Protein AF-F4SYC5-F1 (afdb_monomer_lite)

Radius of gyration: 22.8 Å; chains: 1; bounding box: 66×45×84 Å

Structure (mmCIF, N/CA/C/O backbone):
data_AF-F4SYC5-F1
#
_entry.id   AF-F4SYC5-F1
#
loop_
_atom_site.group_PDB
_atom_site.id
_atom_site.type_symbol
_atom_site.label_atom_id
_atom_site.label_alt_id
_atom_site.label_comp_id
_atom_site.label_asym_id
_atom_site.label_entity_id
_atom_site.label_seq_id
_atom_site.pdbx_PDB_ins_code
_atom_site.Cartn_x
_atom_site.Cartn_y
_atom_site.Cartn_z
_atom_site.occupancy
_atom_site.B_iso_or_equiv
_atom_site.auth_seq_id
_atom_site.auth_comp_id
_atom_site.auth_asym_id
_atom_site.auth_atom_id
_atom_site.pdbx_PDB_model_num
ATOM 1 N N . MET A 1 1 ? 43.153 -30.148 -53.427 1.00 42.69 1 MET A N 1
ATOM 2 C CA . MET A 1 1 ? 42.375 -28.894 -53.330 1.00 42.69 1 MET A CA 1
ATOM 3 C C . MET A 1 1 ? 41.197 -29.159 -52.405 1.00 42.69 1 MET A C 1
ATOM 5 O O . MET A 1 1 ? 40.261 -29.830 -52.809 1.00 42.69 1 MET A O 1
ATOM 9 N N . VAL A 1 2 ? 41.309 -28.789 -51.127 1.00 37.75 2 VAL A N 1
ATOM 10 C CA . VAL A 1 2 ? 40.283 -29.093 -50.113 1.00 37.75 2 VAL A CA 1
ATOM 11 C C . VAL A 1 2 ? 39.345 -27.894 -50.008 1.00 37.75 2 VAL A C 1
ATOM 13 O O . VAL A 1 2 ? 39.764 -26.835 -49.547 1.00 37.75 2 VAL A O 1
ATOM 16 N N . MET A 1 3 ? 38.091 -28.051 -50.439 1.00 36.88 3 MET A N 1
ATOM 17 C CA . MET A 1 3 ? 37.025 -27.103 -50.109 1.00 36.88 3 MET A CA 1
ATOM 18 C C . MET A 1 3 ? 36.613 -27.285 -48.645 1.00 36.88 3 MET A C 1
ATOM 20 O O . MET A 1 3 ? 36.402 -28.409 -48.193 1.00 36.88 3 MET A O 1
ATOM 24 N N . ARG A 1 4 ? 36.478 -26.180 -47.906 1.00 44.16 4 ARG A N 1
ATOM 25 C CA . ARG A 1 4 ? 35.848 -26.153 -46.578 1.00 44.16 4 ARG A CA 1
ATOM 26 C C . ARG A 1 4 ? 34.527 -25.379 -46.679 1.00 44.16 4 ARG A C 1
ATOM 28 O O . ARG A 1 4 ? 34.564 -24.254 -47.174 1.00 44.16 4 ARG A O 1
ATOM 35 N N . PRO A 1 5 ? 33.385 -25.916 -46.213 1.00 46.84 5 PRO A N 1
ATOM 36 C CA . PRO A 1 5 ? 32.134 -25.164 -46.165 1.00 46.84 5 PRO A CA 1
ATOM 37 C C . PRO A 1 5 ? 32.195 -24.123 -45.039 1.00 46.84 5 PRO A C 1
ATOM 39 O O . PRO A 1 5 ? 32.498 -24.457 -43.890 1.00 46.84 5 PRO A O 1
ATOM 42 N N . GLY A 1 6 ? 31.912 -22.861 -45.360 1.00 42.34 6 GLY A N 1
ATOM 43 C CA . GLY A 1 6 ? 31.735 -21.807 -44.364 1.00 42.34 6 GLY A CA 1
ATOM 44 C C . GLY A 1 6 ? 30.442 -22.029 -43.578 1.00 42.34 6 GLY A C 1
ATOM 45 O O . GLY A 1 6 ? 29.378 -22.196 -44.164 1.00 42.34 6 GLY A O 1
ATOM 46 N N . LYS A 1 7 ? 30.524 -22.041 -42.243 1.00 51.41 7 LYS A N 1
ATOM 47 C CA . LYS A 1 7 ? 29.346 -22.002 -41.365 1.00 51.41 7 LYS A CA 1
ATOM 48 C C . LYS A 1 7 ? 28.651 -20.650 -41.534 1.00 51.41 7 LYS A C 1
ATOM 50 O O . LYS A 1 7 ? 29.132 -19.659 -40.989 1.00 51.41 7 LYS A O 1
ATOM 55 N N . GLU A 1 8 ? 27.505 -20.610 -42.202 1.00 55.38 8 GLU A N 1
ATOM 56 C CA . GLU A 1 8 ? 26.581 -19.489 -42.035 1.00 55.38 8 GLU A CA 1
ATOM 57 C C . GLU A 1 8 ? 25.949 -19.597 -40.644 1.00 55.38 8 GLU A C 1
ATOM 59 O O . GLU A 1 8 ? 25.075 -20.421 -40.380 1.00 55.38 8 GLU A O 1
ATOM 64 N N . ARG A 1 9 ? 26.453 -18.795 -39.703 1.00 55.09 9 ARG A N 1
ATOM 65 C CA . ARG A 1 9 ? 25.795 -18.600 -38.412 1.00 55.09 9 ARG A CA 1
ATOM 66 C C . ARG A 1 9 ? 24.566 -17.735 -38.670 1.00 55.09 9 ARG A C 1
ATOM 68 O O . ARG A 1 9 ? 24.712 -16.580 -39.058 1.00 55.09 9 ARG A O 1
ATOM 75 N N . GLY A 1 10 ? 23.374 -18.296 -38.471 1.00 47.59 10 GLY A N 1
ATOM 76 C CA . GLY A 1 10 ? 22.117 -17.553 -38.495 1.00 47.59 10 GLY A CA 1
ATOM 77 C C . GLY A 1 10 ? 22.119 -16.472 -37.416 1.00 47.59 10 GLY A C 1
ATOM 78 O O . GLY A 1 10 ? 21.783 -16.734 -36.267 1.00 47.59 10 GLY A O 1
ATOM 79 N N . GLY A 1 11 ? 22.566 -15.272 -37.778 1.00 59.94 11 GLY A N 1
ATOM 80 C CA . G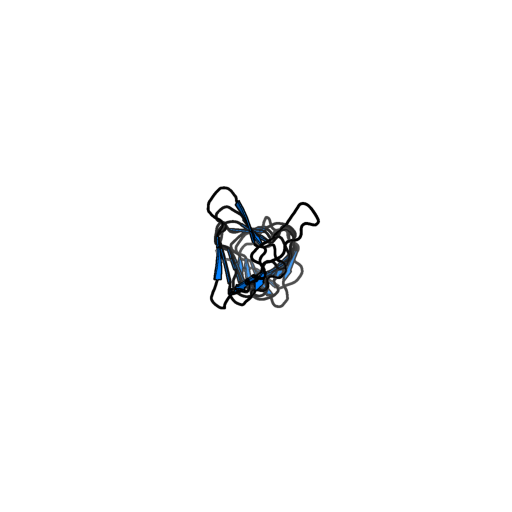LY A 1 11 ? 22.373 -14.060 -36.995 1.00 59.94 11 GLY A CA 1
ATOM 81 C C . GLY A 1 11 ? 21.038 -13.412 -37.343 1.00 59.94 11 GLY A C 1
ATOM 82 O O . GLY A 1 11 ? 20.517 -13.588 -38.447 1.00 59.94 11 GLY A O 1
ATOM 83 N N . LEU A 1 12 ? 20.500 -12.645 -36.395 1.00 59.06 12 LEU A N 1
ATOM 84 C CA . LEU A 1 12 ? 19.349 -11.773 -36.599 1.00 59.06 12 LEU A CA 1
ATOM 85 C C . LEU A 1 12 ? 19.628 -10.850 -37.802 1.00 59.06 12 LEU A C 1
ATOM 87 O O . LEU A 1 12 ? 20.473 -9.958 -37.724 1.00 59.06 12 LEU A O 1
ATOM 91 N N . LYS A 1 13 ? 18.961 -11.087 -38.938 1.00 59.62 13 LYS A N 1
ATOM 92 C CA . LYS A 1 13 ? 19.073 -10.223 -40.119 1.00 59.62 13 LYS A CA 1
ATOM 93 C C . LYS A 1 13 ? 18.176 -9.009 -39.917 1.00 59.62 13 LYS A C 1
ATOM 95 O O . LYS A 1 13 ? 16.961 -9.089 -40.059 1.00 59.62 13 LYS A O 1
ATOM 100 N N . LEU A 1 14 ? 18.796 -7.887 -39.582 1.00 63.97 14 LEU A N 1
ATOM 101 C CA . LEU A 1 14 ? 18.142 -6.591 -39.462 1.00 63.97 14 LEU A CA 1
ATOM 102 C C . LEU A 1 14 ? 18.164 -5.926 -40.843 1.00 63.97 14 LEU A C 1
ATOM 104 O O . LEU A 1 14 ? 19.197 -5.426 -41.282 1.00 63.97 14 LEU A O 1
ATOM 108 N N . ALA A 1 15 ? 17.044 -5.985 -41.562 1.00 62.22 15 ALA A N 1
ATOM 109 C CA . ALA A 1 15 ? 16.896 -5.304 -42.843 1.00 62.22 15 ALA A CA 1
ATOM 110 C C . ALA A 1 15 ? 16.300 -3.911 -42.615 1.00 62.22 15 ALA A C 1
ATOM 112 O O . ALA A 1 15 ? 15.202 -3.760 -42.082 1.00 62.22 15 ALA A O 1
ATOM 113 N N . LYS A 1 16 ? 17.048 -2.888 -43.018 1.00 57.81 16 LYS A N 1
ATOM 114 C CA . LYS A 1 16 ? 16.660 -1.485 -42.924 1.00 57.81 16 LYS A CA 1
ATOM 115 C C . LYS A 1 16 ? 15.690 -1.159 -44.060 1.00 57.81 16 LYS A C 1
ATOM 117 O O . LYS A 1 16 ? 16.106 -1.134 -45.215 1.00 57.81 16 LYS A O 1
ATOM 122 N N . LYS A 1 17 ? 14.412 -0.933 -43.748 1.00 63.06 17 LYS A N 1
ATOM 123 C CA . LYS A 1 17 ? 13.475 -0.285 -44.684 1.00 63.06 17 LYS A CA 1
ATOM 124 C C . LYS A 1 17 ? 13.406 1.226 -44.436 1.00 63.06 17 LYS A C 1
ATOM 126 O O . LYS A 1 17 ? 13.331 1.969 -45.401 1.00 63.06 17 LYS A O 1
ATOM 131 N N . ASP A 1 18 ? 13.606 1.642 -43.180 1.00 63.12 18 ASP A N 1
ATOM 132 C CA . ASP A 1 18 ? 13.689 3.033 -42.723 1.00 63.12 18 ASP A CA 1
ATOM 133 C C . ASP A 1 18 ? 14.866 3.228 -41.749 1.00 63.12 18 ASP A C 1
ATOM 135 O O . ASP A 1 18 ? 15.423 2.267 -41.217 1.00 63.12 18 ASP A O 1
ATOM 139 N N . ASN A 1 19 ? 15.295 4.475 -41.533 1.00 64.88 19 ASN A N 1
ATOM 140 C CA . ASN A 1 19 ? 16.552 4.823 -40.860 1.00 64.88 19 ASN A CA 1
ATOM 141 C C . ASN A 1 19 ? 16.627 4.585 -39.336 1.00 64.88 19 ASN A C 1
ATOM 143 O O . ASN A 1 19 ? 17.515 5.143 -38.693 1.00 64.88 19 ASN A O 1
ATOM 147 N N . SER A 1 20 ? 15.774 3.737 -38.759 1.00 65.75 20 SER A N 1
ATOM 148 C CA . SER A 1 20 ? 15.757 3.440 -37.325 1.00 65.75 20 SER A CA 1
ATOM 149 C C . SER A 1 20 ? 15.597 1.944 -37.037 1.00 65.75 20 SER A C 1
ATOM 151 O O . SER A 1 20 ? 14.856 1.225 -37.702 1.00 65.75 20 SER A O 1
ATOM 153 N N . LEU A 1 21 ? 16.310 1.476 -36.012 1.00 67.31 21 LEU A N 1
ATOM 154 C CA . LEU A 1 21 ? 16.092 0.184 -35.372 1.00 67.31 21 LEU A CA 1
ATOM 155 C C . LEU A 1 21 ? 15.878 0.450 -33.883 1.00 67.31 21 LEU A C 1
ATOM 157 O O . LEU A 1 21 ? 16.826 0.779 -33.173 1.00 67.31 21 LEU A O 1
ATOM 161 N N . GLY A 1 22 ? 14.631 0.343 -33.428 1.00 61.12 22 GLY A N 1
ATOM 162 C CA . GLY A 1 22 ? 14.296 0.386 -32.010 1.00 61.12 22 GLY A CA 1
ATOM 163 C C . GLY A 1 22 ? 14.339 -1.021 -31.433 1.00 61.12 22 GLY A C 1
ATOM 164 O O . GLY A 1 22 ? 13.585 -1.887 -31.869 1.00 61.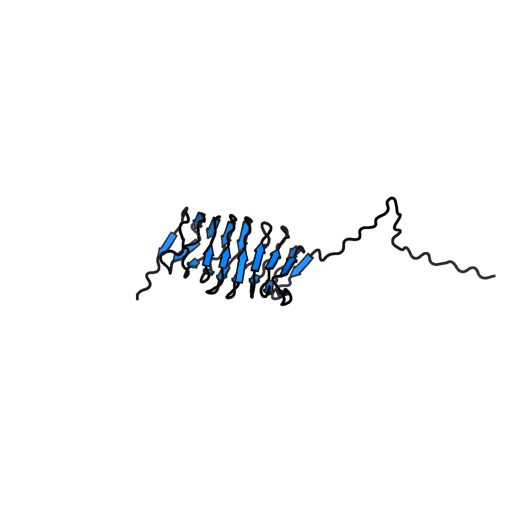12 22 GLY A O 1
ATOM 165 N N . VAL A 1 23 ? 15.216 -1.258 -30.462 1.00 65.00 23 VAL A N 1
ATOM 166 C CA . VAL A 1 23 ? 15.207 -2.479 -29.657 1.00 65.00 23 VAL A CA 1
ATOM 167 C C . VAL A 1 23 ? 14.831 -2.061 -28.237 1.00 65.00 23 VAL A C 1
ATOM 169 O O . VAL A 1 23 ? 15.612 -1.385 -27.577 1.00 65.00 23 VAL A O 1
ATOM 172 N N . ALA A 1 24 ? 13.622 -2.407 -27.789 1.00 57.00 24 ALA A N 1
ATOM 173 C CA . ALA A 1 24 ? 13.168 -2.148 -26.424 1.00 57.00 24 ALA A CA 1
ATOM 174 C C . ALA A 1 24 ? 13.391 -3.403 -25.573 1.00 57.00 24 ALA A C 1
ATOM 176 O O . ALA A 1 24 ? 12.803 -4.450 -25.846 1.00 57.00 24 ALA A O 1
ATOM 177 N N . TRP A 1 25 ? 14.256 -3.304 -24.563 1.00 63.97 25 TRP A N 1
ATOM 178 C CA . TRP A 1 25 ? 14.489 -4.339 -23.554 1.00 63.97 25 TRP A CA 1
ATOM 179 C C . TRP A 1 25 ? 14.076 -3.793 -22.188 1.00 63.97 25 TRP A C 1
ATOM 181 O O . TRP A 1 25 ? 14.403 -2.659 -21.854 1.00 63.97 25 TRP A O 1
ATOM 191 N N . GLY A 1 26 ? 13.363 -4.597 -21.405 1.00 78.06 26 GLY A N 1
ATOM 192 C CA . GLY A 1 26 ? 12.898 -4.229 -20.072 1.00 78.06 26 GLY A CA 1
ATOM 193 C C . GLY A 1 26 ? 12.380 -5.455 -19.335 1.00 78.06 26 GLY A C 1
ATOM 194 O O . GLY A 1 26 ? 11.949 -6.424 -19.966 1.00 78.06 26 GLY A O 1
ATOM 195 N N . LEU A 1 27 ? 12.455 -5.427 -18.006 1.00 87.12 27 LEU A N 1
ATOM 196 C CA . LEU A 1 27 ? 11.916 -6.491 -17.169 1.00 87.12 27 LEU A CA 1
ATOM 197 C C . LEU A 1 27 ? 10.398 -6.554 -17.370 1.00 87.12 27 LEU A C 1
ATOM 199 O O . LEU A 1 27 ? 9.694 -5.594 -17.092 1.00 87.12 27 LEU A O 1
ATOM 203 N N . GLN A 1 28 ? 9.904 -7.674 -17.894 1.00 89.69 28 GLN A N 1
ATOM 204 C CA . GLN A 1 28 ? 8.476 -7.840 -18.192 1.00 89.69 28 GLN A CA 1
ATOM 205 C C . GLN A 1 28 ? 7.704 -8.420 -17.004 1.00 89.69 28 GLN A C 1
ATOM 207 O O . GLN A 1 28 ? 6.523 -8.133 -16.833 1.00 89.69 28 GLN A O 1
ATOM 212 N N . ARG A 1 29 ? 8.353 -9.273 -16.202 1.00 93.12 29 ARG A N 1
ATOM 213 C CA . ARG A 1 29 ? 7.722 -10.018 -15.113 1.00 93.12 29 ARG A CA 1
ATOM 214 C C . ARG A 1 29 ? 8.734 -10.417 -14.047 1.00 93.12 29 ARG A C 1
ATOM 216 O O . ARG A 1 29 ? 9.867 -10.764 -14.381 1.00 93.12 29 ARG A O 1
ATOM 223 N N . VAL A 1 30 ? 8.282 -10.446 -12.800 1.00 95.88 30 VAL A N 1
ATOM 224 C CA . VAL A 1 30 ? 8.939 -11.102 -11.672 1.00 95.88 30 VAL A CA 1
ATOM 225 C C . VAL A 1 30 ? 7.921 -11.994 -10.972 1.00 95.88 30 VAL A C 1
ATOM 227 O O . VAL A 1 30 ? 6.882 -11.515 -10.525 1.00 95.88 30 VAL A O 1
ATOM 230 N N . THR A 1 31 ? 8.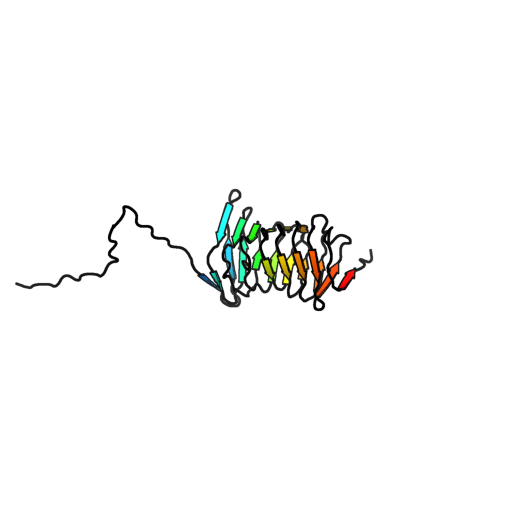245 -13.280 -10.856 1.00 97.06 31 THR A N 1
ATOM 231 C CA . THR A 1 31 ? 7.467 -14.234 -10.062 1.00 97.06 31 THR A CA 1
ATOM 232 C C . THR A 1 31 ? 8.068 -14.351 -8.672 1.00 97.06 31 THR A C 1
ATOM 234 O O . THR A 1 31 ? 9.260 -14.620 -8.521 1.00 97.06 31 THR A O 1
ATOM 237 N N . LEU A 1 32 ? 7.243 -14.111 -7.658 1.00 96.94 32 LEU A N 1
ATOM 238 C CA . LEU A 1 32 ? 7.631 -14.042 -6.258 1.00 96.94 32 LEU A CA 1
ATOM 239 C C . LEU A 1 32 ? 7.349 -15.379 -5.572 1.00 96.94 32 LEU A C 1
ATOM 241 O O . LEU A 1 32 ? 6.198 -15.804 -5.447 1.00 96.94 32 LEU A O 1
ATOM 245 N N . ASP A 1 33 ? 8.402 -16.030 -5.090 1.00 97.12 33 ASP A N 1
ATOM 246 C CA . ASP A 1 33 ? 8.284 -17.290 -4.359 1.00 97.12 33 ASP A CA 1
ATOM 247 C C . ASP A 1 33 ? 7.719 -17.082 -2.949 1.00 97.12 33 ASP A C 1
ATOM 249 O O . ASP A 1 33 ? 8.020 -16.098 -2.269 1.00 97.12 33 ASP A O 1
ATOM 253 N N . LEU A 1 34 ? 6.931 -18.050 -2.475 1.00 96.56 34 LEU A N 1
ATOM 254 C CA . LEU A 1 34 ? 6.350 -18.023 -1.133 1.00 96.56 34 LEU A CA 1
ATOM 255 C C . LEU A 1 34 ? 7.435 -17.835 -0.057 1.00 96.56 34 LEU A C 1
ATOM 257 O O . LEU A 1 34 ? 8.460 -18.517 -0.051 1.00 96.56 34 LEU A O 1
ATOM 261 N N . GLY A 1 35 ? 7.197 -16.910 0.875 1.00 92.44 35 GLY A N 1
ATOM 262 C CA . GLY A 1 35 ? 8.139 -16.594 1.955 1.00 92.44 35 GLY A CA 1
ATOM 263 C C . GLY A 1 35 ? 9.379 -15.807 1.510 1.00 92.44 35 GLY A C 1
ATOM 264 O O . GLY A 1 35 ? 10.274 -15.574 2.323 1.00 92.44 35 GLY A O 1
ATOM 265 N N . LYS A 1 36 ? 9.455 -15.390 0.240 1.00 95.81 36 LYS A N 1
ATOM 266 C CA . LYS A 1 36 ? 10.446 -14.430 -0.261 1.00 95.81 36 LYS A CA 1
ATOM 267 C C . LYS A 1 36 ? 9.803 -13.067 -0.460 1.00 95.81 36 LYS A C 1
ATOM 269 O O . LYS A 1 36 ? 8.588 -12.963 -0.603 1.00 95.81 36 LYS A O 1
ATOM 274 N N . ALA A 1 37 ? 10.636 -12.032 -0.482 1.00 95.56 37 ALA A N 1
ATOM 275 C CA . ALA A 1 37 ? 10.213 -10.687 -0.829 1.00 95.56 37 ALA A CA 1
ATOM 276 C C . ALA A 1 37 ? 11.145 -10.087 -1.883 1.00 95.56 37 ALA A C 1
ATOM 278 O O . ALA A 1 37 ? 12.369 -10.177 -1.747 1.00 95.56 37 ALA A O 1
ATOM 279 N N . LEU A 1 38 ? 10.574 -9.465 -2.915 1.00 97.12 38 LEU A N 1
ATOM 280 C CA . LEU A 1 38 ? 11.332 -8.612 -3.826 1.00 97.12 38 LEU A CA 1
ATOM 281 C C . LEU A 1 38 ? 11.626 -7.290 -3.120 1.00 97.12 38 LEU A C 1
ATOM 283 O O . LEU A 1 38 ? 10.702 -6.575 -2.741 1.00 97.12 38 LEU A O 1
ATOM 287 N N . ALA A 1 39 ? 12.903 -6.966 -2.948 1.00 96.38 39 ALA A N 1
ATOM 288 C CA . ALA A 1 39 ? 13.318 -5.675 -2.425 1.00 96.38 39 ALA A CA 1
ATOM 289 C C . ALA A 1 39 ? 13.492 -4.675 -3.576 1.00 96.38 39 ALA A C 1
ATOM 291 O O . ALA A 1 39 ? 14.305 -4.904 -4.472 1.00 96.38 39 ALA A O 1
ATOM 292 N N . LEU A 1 40 ? 12.743 -3.575 -3.536 1.00 94.00 40 LEU A N 1
ATOM 293 C CA . LEU A 1 40 ? 12.903 -2.434 -4.434 1.00 94.00 40 LEU A CA 1
ATOM 294 C C . LEU A 1 40 ? 13.385 -1.241 -3.614 1.00 94.00 40 LEU A C 1
ATOM 296 O O . LEU A 1 40 ? 12.699 -0.795 -2.696 1.00 94.00 40 LEU A O 1
ATOM 300 N N . THR A 1 41 ? 14.566 -0.736 -3.955 1.00 92.06 41 THR A N 1
ATOM 301 C CA . THR A 1 41 ? 15.184 0.405 -3.281 1.00 92.06 41 THR A CA 1
ATOM 302 C C . THR A 1 41 ? 15.432 1.505 -4.296 1.00 92.06 41 THR A C 1
ATOM 304 O O . THR A 1 41 ? 16.099 1.278 -5.308 1.00 92.06 41 THR A O 1
ATOM 307 N N . VAL A 1 42 ? 14.921 2.702 -4.024 1.00 86.25 42 VAL A N 1
ATOM 308 C CA . VAL A 1 42 ? 15.286 3.908 -4.766 1.00 86.25 42 VAL A CA 1
ATOM 309 C C . VAL A 1 42 ? 16.576 4.452 -4.145 1.00 86.25 42 VAL A C 1
ATOM 311 O O . VAL A 1 42 ? 16.607 4.701 -2.939 1.00 86.25 42 VAL A O 1
ATOM 314 N N . PRO A 1 43 ? 17.664 4.615 -4.920 1.00 79.00 43 PRO A N 1
ATOM 315 C CA . PRO A 1 43 ? 18.923 5.131 -4.394 1.00 79.00 43 PRO A CA 1
ATOM 316 C C . PRO A 1 43 ? 18.738 6.483 -3.701 1.00 79.00 43 PRO A C 1
ATOM 318 O O . PRO A 1 43 ? 18.028 7.354 -4.209 1.00 79.00 43 PRO A O 1
ATOM 321 N N . SER A 1 44 ? 19.415 6.674 -2.569 1.00 67.75 44 SER A N 1
ATOM 322 C CA . SER A 1 44 ? 19.382 7.930 -1.825 1.00 67.75 44 SER A CA 1
ATOM 323 C C . SER A 1 44 ? 20.003 9.077 -2.637 1.00 67.75 44 SER A C 1
ATOM 325 O O . SER A 1 44 ? 21.106 8.977 -3.173 1.00 67.75 44 SER A O 1
ATOM 327 N N . GLY A 1 45 ? 19.259 10.176 -2.751 1.00 64.88 45 GLY A N 1
ATOM 328 C CA . GLY A 1 45 ? 19.560 11.345 -3.581 1.00 64.88 45 GLY A CA 1
ATOM 329 C C . GLY A 1 45 ? 18.273 12.147 -3.812 1.00 64.88 45 GLY A C 1
ATOM 330 O O . GLY A 1 45 ? 17.192 11.613 -3.586 1.00 64.88 45 GLY A O 1
ATOM 331 N N . SER A 1 46 ? 18.370 13.430 -4.177 1.00 57.53 46 SER A N 1
ATOM 332 C CA . SER A 1 46 ? 17.242 14.371 -4.367 1.00 57.53 46 SER A CA 1
ATOM 333 C C . SER A 1 46 ? 15.987 13.717 -4.966 1.00 57.53 46 SER A C 1
ATOM 335 O O . SER A 1 46 ? 16.150 13.017 -5.952 1.00 57.53 46 SER A O 1
ATOM 337 N N . GLN A 1 47 ? 14.786 13.969 -4.409 1.00 67.12 47 GLN A N 1
ATOM 338 C CA . GLN A 1 47 ? 13.462 13.441 -4.825 1.00 67.12 47 GLN A CA 1
ATOM 339 C C . GLN A 1 47 ? 13.454 12.732 -6.194 1.00 67.12 47 GLN A C 1
ATOM 341 O O . GLN A 1 47 ? 13.181 13.346 -7.226 1.00 67.12 47 GLN A O 1
ATOM 346 N N . GLN A 1 48 ? 13.770 11.436 -6.202 1.00 84.00 48 GLN A N 1
ATOM 347 C CA . GLN A 1 48 ? 13.757 10.636 -7.423 1.00 84.00 48 GLN A CA 1
ATOM 348 C C . GLN A 1 48 ? 12.420 9.920 -7.559 1.00 84.00 48 GLN A C 1
ATOM 350 O O . GLN A 1 48 ? 11.872 9.434 -6.572 1.00 84.00 48 GLN A O 1
ATOM 355 N N . THR A 1 49 ? 11.911 9.857 -8.786 1.00 89.12 49 THR A N 1
ATOM 356 C CA . THR A 1 49 ? 10.780 8.997 -9.145 1.00 89.12 49 THR A CA 1
ATOM 357 C C . THR A 1 49 ? 11.332 7.780 -9.873 1.00 89.12 49 THR A C 1
ATOM 359 O O . THR A 1 49 ? 12.118 7.934 -10.808 1.00 89.12 49 THR A O 1
ATOM 362 N N . ALA A 1 50 ? 10.962 6.586 -9.422 1.00 90.25 50 ALA A N 1
ATOM 363 C CA . ALA A 1 50 ? 11.310 5.329 -10.066 1.00 90.25 50 ALA A CA 1
ATOM 364 C C . ALA A 1 50 ? 10.032 4.603 -10.483 1.00 90.25 50 ALA A C 1
ATOM 366 O O . ALA A 1 50 ? 9.184 4.321 -9.639 1.00 90.25 50 ALA A O 1
ATOM 367 N N . ASP A 1 51 ? 9.916 4.275 -11.764 1.00 91.25 51 ASP A N 1
ATOM 368 C CA . ASP A 1 51 ? 8.779 3.527 -12.291 1.00 91.25 51 ASP A CA 1
ATOM 369 C C . ASP A 1 51 ? 9.076 2.023 -12.269 1.00 91.25 51 ASP A C 1
ATOM 371 O O . ASP A 1 51 ? 10.145 1.570 -12.693 1.00 91.25 51 ASP A O 1
ATOM 375 N N . PHE A 1 52 ? 8.126 1.238 -11.762 1.00 91.88 52 PHE A N 1
ATOM 376 C CA . PHE A 1 52 ? 8.154 -0.217 -11.802 1.00 91.88 52 PHE A CA 1
ATOM 377 C C . PHE A 1 52 ? 6.936 -0.739 -12.572 1.00 91.88 52 PHE A C 1
ATOM 379 O O . PHE A 1 52 ? 5.825 -0.845 -12.045 1.00 91.88 52 PHE A O 1
ATOM 386 N N . ASP A 1 53 ? 7.181 -1.097 -13.834 1.00 91.19 53 ASP A N 1
ATOM 387 C CA . ASP A 1 53 ? 6.150 -1.530 -14.785 1.00 91.19 53 ASP A CA 1
ATOM 388 C C . ASP A 1 53 ? 6.180 -3.033 -15.086 1.00 91.19 53 ASP A C 1
ATOM 390 O O . ASP A 1 53 ? 5.391 -3.518 -15.898 1.00 91.19 53 ASP A O 1
ATOM 394 N N . ALA A 1 54 ? 7.076 -3.803 -14.464 1.00 91.38 54 ALA A N 1
ATOM 395 C CA . ALA A 1 54 ? 7.074 -5.254 -14.623 1.00 91.38 54 ALA A CA 1
ATOM 396 C C . ALA A 1 54 ? 5.864 -5.875 -13.907 1.00 91.38 54 ALA A C 1
ATOM 398 O O . ALA A 1 54 ? 5.447 -5.405 -12.850 1.00 91.38 54 ALA A O 1
ATOM 399 N N . ILE A 1 55 ? 5.334 -6.970 -14.452 1.00 95.12 55 ILE A N 1
ATOM 400 C CA . ILE A 1 55 ? 4.271 -7.746 -13.802 1.00 95.12 55 ILE A CA 1
ATOM 401 C C . ILE A 1 55 ? 4.835 -8.430 -12.554 1.00 95.12 55 ILE A C 1
ATOM 403 O O . ILE A 1 55 ? 5.809 -9.175 -12.655 1.00 95.12 55 ILE A O 1
ATOM 407 N N . LEU A 1 56 ? 4.199 -8.238 -11.403 1.00 96.62 56 LEU A N 1
ATOM 408 C CA . LEU A 1 56 ? 4.466 -9.000 -10.182 1.00 96.62 56 LEU A CA 1
ATOM 409 C C . LEU A 1 56 ? 3.409 -10.091 -10.007 1.00 96.62 56 LEU A C 1
ATOM 411 O O . LEU A 1 56 ? 2.235 -9.784 -9.800 1.00 96.62 56 LEU A O 1
ATOM 415 N N . ASP A 1 57 ? 3.813 -11.357 -10.058 1.00 97.50 57 ASP A N 1
ATOM 416 C CA . ASP A 1 57 ? 2.951 -12.510 -9.771 1.00 97.50 57 ASP A CA 1
ATOM 417 C C . ASP A 1 57 ? 3.578 -13.437 -8.713 1.00 97.50 57 ASP A C 1
ATOM 419 O O . ASP A 1 57 ? 4.683 -13.198 -8.232 1.00 97.50 57 ASP A O 1
ATOM 423 N N . GLY A 1 58 ? 2.855 -14.474 -8.285 1.00 97.69 58 GLY A N 1
ATOM 424 C CA . GLY A 1 58 ? 3.328 -15.433 -7.278 1.00 97.69 58 GLY A CA 1
ATOM 425 C C . GLY A 1 58 ? 2.872 -15.141 -5.843 1.00 97.69 58 GLY A C 1
ATOM 426 O O . GLY A 1 58 ? 2.034 -14.281 -5.589 1.00 97.69 58 GLY A O 1
ATOM 427 N N . ALA A 1 59 ? 3.388 -15.918 -4.892 1.00 97.75 59 ALA A N 1
ATOM 428 C CA . ALA A 1 59 ? 2.936 -15.914 -3.498 1.00 97.75 59 ALA A CA 1
ATOM 429 C C . ALA A 1 59 ? 3.874 -15.164 -2.535 1.00 97.75 59 ALA A C 1
ATOM 431 O O . ALA A 1 59 ? 3.572 -15.039 -1.347 1.00 97.75 59 ALA A O 1
ATOM 432 N N . GLY A 1 60 ? 5.022 -14.698 -3.024 1.00 97.94 60 GLY A N 1
ATOM 433 C CA . GLY A 1 60 ? 5.949 -13.868 -2.263 1.00 97.94 60 GLY A CA 1
ATOM 434 C C . GLY A 1 60 ? 5.486 -12.419 -2.131 1.00 97.94 60 GLY A C 1
ATOM 435 O O . GLY A 1 60 ? 4.531 -11.982 -2.775 1.00 97.94 60 GLY A O 1
ATOM 436 N N . GLY A 1 61 ? 6.163 -11.691 -1.250 1.00 98.00 61 GLY A N 1
ATOM 437 C CA . GLY A 1 61 ? 5.884 -10.294 -0.939 1.00 98.00 61 GLY A CA 1
ATOM 438 C C . GLY A 1 61 ? 6.802 -9.303 -1.646 1.00 98.00 61 GLY A C 1
ATOM 439 O O . GLY A 1 61 ? 7.666 -9.657 -2.454 1.00 98.00 61 GLY A O 1
ATOM 440 N N . VAL A 1 62 ? 6.638 -8.038 -1.292 1.00 98.19 62 VAL A N 1
ATOM 441 C CA . VAL A 1 62 ? 7.409 -6.921 -1.825 1.00 98.19 62 VAL A CA 1
ATOM 442 C C . VAL A 1 62 ? 7.822 -6.007 -0.673 1.00 98.19 62 VAL A C 1
ATOM 444 O O . VAL A 1 62 ? 7.001 -5.640 0.158 1.00 98.19 62 VAL A O 1
ATOM 447 N N . SER A 1 63 ? 9.099 -5.635 -0.626 1.00 98.06 63 SER A N 1
ATOM 448 C CA . SER A 1 63 ? 9.667 -4.695 0.342 1.00 98.06 63 SER A CA 1
ATOM 449 C C . SER A 1 63 ? 10.150 -3.456 -0.400 1.00 98.06 63 SER A C 1
ATOM 451 O O . SER A 1 63 ? 11.041 -3.546 -1.240 1.00 98.06 63 SER A O 1
ATOM 453 N N . LEU A 1 64 ? 9.611 -2.299 -0.047 1.00 97.44 64 LEU A N 1
ATOM 454 C CA . LEU A 1 64 ? 9.796 -1.040 -0.755 1.00 97.44 64 LEU A CA 1
ATOM 455 C C . LEU A 1 64 ? 10.530 -0.036 0.127 1.00 97.44 64 LEU A C 1
ATOM 457 O O . LEU A 1 64 ? 10.116 0.224 1.253 1.00 97.44 64 LEU A O 1
ATOM 461 N N . ASP A 1 65 ? 11.605 0.536 -0.394 1.00 95.12 65 ASP A N 1
ATOM 462 C CA . ASP A 1 65 ? 12.401 1.571 0.261 1.00 95.12 65 ASP A CA 1
ATOM 463 C C . ASP A 1 65 ? 12.624 2.698 -0.749 1.00 95.12 65 ASP A C 1
ATOM 465 O O . ASP A 1 65 ? 13.540 2.643 -1.569 1.00 95.12 65 ASP A O 1
ATOM 469 N N . ALA A 1 66 ? 11.728 3.687 -0.767 1.00 92.69 66 ALA A N 1
ATOM 470 C CA . ALA A 1 66 ? 11.817 4.800 -1.708 1.00 92.69 66 ALA A CA 1
ATOM 471 C C . ALA A 1 66 ? 12.724 5.939 -1.200 1.00 92.69 66 ALA A C 1
ATOM 473 O O . ALA A 1 66 ? 12.868 6.959 -1.875 1.00 92.69 66 ALA A O 1
ATOM 474 N N . GLY A 1 67 ? 13.344 5.792 -0.026 1.00 91.75 67 GLY A N 1
ATOM 475 C CA . GLY A 1 67 ? 14.121 6.840 0.627 1.00 91.75 67 GLY A CA 1
ATOM 476 C C . GLY A 1 67 ? 13.278 8.097 0.847 1.00 91.75 67 GLY A C 1
ATOM 477 O O . GLY A 1 67 ? 12.254 8.063 1.521 1.00 91.75 67 GLY A O 1
ATOM 478 N N . SER A 1 68 ? 13.698 9.217 0.261 1.00 90.62 68 SER A N 1
ATOM 479 C CA . SER A 1 68 ? 12.922 10.468 0.204 1.00 90.62 68 SER A CA 1
ATOM 480 C C . SER A 1 68 ? 12.188 10.675 -1.131 1.00 90.62 68 SER A C 1
ATOM 482 O O . SER A 1 68 ? 11.631 11.747 -1.374 1.00 90.62 68 SER A O 1
ATOM 484 N N . GLY A 1 69 ? 12.238 9.682 -2.019 1.00 93.25 69 GLY A N 1
ATOM 485 C CA . GLY A 1 69 ? 11.656 9.698 -3.354 1.00 93.25 69 GLY A CA 1
ATOM 486 C C . GLY A 1 69 ? 10.290 9.019 -3.441 1.00 93.25 69 GLY A C 1
ATOM 487 O O . GLY A 1 69 ? 9.591 8.811 -2.446 1.00 93.25 69 GLY A O 1
ATOM 488 N N . THR A 1 70 ? 9.919 8.686 -4.675 1.00 94.00 70 THR A N 1
ATOM 489 C CA . THR A 1 70 ? 8.664 8.029 -5.040 1.00 94.00 70 THR A CA 1
ATOM 490 C C . THR A 1 70 ? 8.946 6.791 -5.880 1.00 94.00 70 THR A C 1
ATOM 492 O O . THR A 1 70 ? 9.689 6.853 -6.857 1.00 94.00 70 THR A O 1
ATOM 495 N N . LEU A 1 71 ? 8.324 5.674 -5.526 1.00 95.31 71 LEU A N 1
ATOM 496 C CA . LEU A 1 71 ? 8.229 4.490 -6.366 1.00 95.31 71 LEU A CA 1
ATOM 497 C C . LEU A 1 71 ? 6.826 4.429 -6.968 1.00 95.31 71 LEU A C 1
ATOM 499 O O . LEU A 1 71 ? 5.841 4.530 -6.239 1.00 95.31 71 LEU A O 1
ATOM 503 N N . VAL A 1 72 ? 6.726 4.260 -8.280 1.00 95.75 72 VAL A N 1
ATOM 504 C CA . VAL A 1 72 ? 5.453 4.187 -8.998 1.00 95.75 72 VAL A CA 1
ATOM 505 C C . VAL A 1 72 ? 5.198 2.748 -9.420 1.00 95.75 72 VAL A C 1
ATOM 507 O O . VAL A 1 72 ? 6.008 2.153 -10.127 1.00 95.75 72 VAL A O 1
ATOM 510 N N . PHE A 1 73 ? 4.065 2.182 -9.012 1.00 95.31 73 PHE A N 1
ATOM 511 C CA . PHE A 1 73 ? 3.582 0.914 -9.558 1.00 95.31 73 PHE A CA 1
ATOM 512 C C . PHE A 1 73 ? 2.608 1.190 -10.702 1.00 95.31 73 PHE A C 1
ATOM 514 O O . PHE A 1 73 ? 1.511 1.716 -10.486 1.00 95.31 73 PHE A O 1
ATOM 521 N N . GLY A 1 74 ? 3.026 0.832 -11.918 1.00 89.38 74 GLY A N 1
ATOM 522 C CA . GLY A 1 74 ? 2.311 1.149 -13.157 1.00 89.38 74 GLY A CA 1
ATOM 523 C C . GLY A 1 74 ? 1.651 -0.042 -13.854 1.00 89.38 74 GLY A C 1
ATOM 524 O O . GLY A 1 74 ? 0.957 0.147 -14.854 1.00 89.38 74 GLY A O 1
ATOM 525 N N . ASN A 1 75 ? 1.811 -1.273 -13.351 1.00 92.19 75 ASN A N 1
ATOM 526 C CA . ASN A 1 75 ? 1.284 -2.458 -14.030 1.00 92.19 75 ASN A CA 1
ATOM 527 C C . ASN A 1 75 ? -0.070 -2.936 -13.470 1.00 92.19 75 ASN A C 1
ATOM 529 O O . ASN A 1 75 ? -0.172 -3.395 -12.335 1.00 92.19 75 ASN A O 1
ATOM 533 N N . VAL A 1 76 ? -1.106 -2.894 -14.313 1.00 95.12 76 VAL A N 1
ATOM 534 C CA . VAL A 1 76 ? -2.480 -3.340 -13.993 1.00 95.12 76 VAL A CA 1
ATOM 535 C C . VAL A 1 76 ? -2.624 -4.854 -13.818 1.00 95.12 76 VAL A C 1
ATOM 537 O O . VAL A 1 76 ? -3.646 -5.319 -13.324 1.00 95.12 76 VAL A O 1
ATOM 540 N N . SER A 1 77 ? -1.641 -5.632 -14.279 1.00 96.56 77 SER A N 1
ATOM 541 C CA . SER A 1 77 ? -1.682 -7.100 -14.287 1.00 96.56 77 SER A CA 1
ATOM 542 C C . SER A 1 77 ? -0.947 -7.720 -13.100 1.00 96.56 77 SER A C 1
ATOM 544 O O . SER A 1 77 ? -0.699 -8.925 -13.108 1.00 96.56 77 SER A O 1
ATOM 546 N N . ASN A 1 78 ? -0.569 -6.919 -12.100 1.00 97.50 78 ASN A N 1
ATOM 547 C CA . ASN A 1 78 ? -0.004 -7.440 -10.863 1.00 97.50 78 ASN A CA 1
ATOM 548 C C . ASN A 1 78 ? -1.010 -8.381 -10.198 1.00 97.50 78 ASN A C 1
ATOM 550 O O . ASN A 1 78 ? -2.189 -8.072 -10.098 1.00 97.50 78 ASN A O 1
ATOM 554 N N . SER A 1 79 ? -0.549 -9.543 -9.751 1.00 97.94 79 SER A N 1
ATOM 555 C CA . SER A 1 79 ? -1.397 -10.568 -9.139 1.00 97.94 79 SER A CA 1
ATOM 556 C C . SER A 1 79 ? -0.726 -11.270 -7.960 1.00 97.94 79 SER A C 1
ATOM 558 O O . SER A 1 79 ? -1.226 -12.302 -7.506 1.00 97.94 79 SER A O 1
ATOM 560 N N . TYR A 1 80 ? 0.414 -10.755 -7.489 1.00 98.31 80 TYR A N 1
ATOM 561 C CA . TYR A 1 80 ? 1.111 -11.302 -6.332 1.00 98.31 80 TYR A CA 1
ATOM 562 C C . TYR A 1 80 ? 0.225 -11.282 -5.080 1.00 98.31 80 TYR A C 1
ATOM 564 O O . TYR A 1 80 ? -0.618 -10.396 -4.925 1.00 98.31 80 TYR A O 1
ATOM 572 N N . SER A 1 81 ? 0.397 -12.270 -4.201 1.00 98.19 81 SER A N 1
ATOM 573 C CA . SER A 1 81 ? -0.461 -12.456 -3.020 1.00 98.19 81 SER A CA 1
ATOM 574 C C . SER A 1 81 ? 0.267 -12.370 -1.677 1.00 98.19 81 SER A C 1
ATOM 576 O O . SER A 1 81 ? -0.351 -12.536 -0.622 1.00 98.19 81 SER A O 1
ATOM 578 N N . GLY A 1 82 ? 1.581 -12.146 -1.675 1.00 98.50 82 GLY A N 1
ATOM 579 C CA . GLY A 1 82 ? 2.324 -11.892 -0.442 1.00 98.50 82 GLY A CA 1
ATOM 580 C C . GLY A 1 82 ? 2.091 -10.481 0.113 1.00 98.50 82 GLY A C 1
ATOM 581 O O . GLY A 1 82 ? 1.288 -9.722 -0.432 1.00 98.50 82 GLY A O 1
ATOM 582 N N . PRO A 1 83 ? 2.759 -10.133 1.223 1.00 98.44 83 PRO A N 1
ATOM 583 C CA . PRO A 1 83 ? 2.643 -8.814 1.837 1.00 98.44 83 PRO A CA 1
ATOM 584 C C . PRO A 1 83 ? 3.374 -7.737 1.025 1.00 98.44 83 PRO A C 1
ATOM 586 O O . PRO A 1 83 ? 4.341 -8.029 0.322 1.00 98.44 83 PRO A O 1
ATOM 589 N N . THR A 1 84 ? 2.945 -6.487 1.172 1.00 98.62 84 THR A N 1
ATOM 590 C CA . THR A 1 84 ? 3.636 -5.295 0.669 1.00 98.62 84 THR A CA 1
ATOM 591 C C . THR A 1 84 ? 4.070 -4.440 1.853 1.00 98.62 84 THR A C 1
ATOM 593 O O . THR A 1 84 ? 3.222 -3.953 2.596 1.00 98.62 84 THR A O 1
ATOM 596 N N . ASP A 1 85 ? 5.371 -4.222 2.010 1.00 98.56 85 ASP A N 1
ATOM 597 C CA . ASP A 1 85 ? 5.936 -3.414 3.091 1.00 98.56 85 ASP A CA 1
ATOM 598 C C . ASP A 1 85 ? 6.573 -2.145 2.522 1.00 98.56 85 ASP A C 1
ATOM 600 O O . ASP A 1 85 ? 7.597 -2.213 1.843 1.00 98.56 85 ASP A O 1
ATOM 604 N N . LEU A 1 86 ? 5.996 -0.981 2.820 1.00 98.44 86 LEU A N 1
ATOM 605 C CA . LEU A 1 86 ? 6.582 0.321 2.519 1.00 98.44 86 LEU A CA 1
ATOM 606 C C . LEU A 1 86 ? 7.384 0.805 3.729 1.00 98.44 86 LEU A C 1
ATOM 608 O O . LEU A 1 86 ? 6.822 1.108 4.780 1.00 98.44 86 LEU A O 1
ATOM 612 N N . LYS A 1 87 ? 8.710 0.848 3.583 1.00 97.56 87 LYS A N 1
ATOM 613 C CA . LYS A 1 87 ? 9.661 1.167 4.658 1.00 97.56 87 LYS A CA 1
ATOM 614 C C . LYS A 1 87 ? 10.050 2.640 4.710 1.00 97.56 87 LYS A C 1
ATOM 616 O O . LYS A 1 87 ? 10.420 3.121 5.774 1.00 97.56 87 LYS A O 1
ATOM 621 N N . SER A 1 88 ? 10.006 3.337 3.578 1.00 95.56 88 SER A N 1
ATOM 622 C CA . SER A 1 88 ? 10.378 4.752 3.470 1.00 95.56 88 SER A CA 1
ATOM 623 C C . SER A 1 88 ? 9.805 5.372 2.188 1.00 95.56 88 SER A C 1
ATOM 625 O O . SER A 1 88 ? 9.547 4.668 1.205 1.00 95.56 88 SER A O 1
ATOM 627 N N . GLY A 1 89 ? 9.643 6.696 2.198 1.00 95.00 89 GLY A N 1
ATOM 628 C CA . GLY A 1 89 ? 9.276 7.487 1.025 1.00 95.00 89 GLY A CA 1
ATOM 629 C C . GLY A 1 89 ? 7.842 7.260 0.556 1.00 95.00 89 GLY A C 1
ATOM 630 O O . GLY A 1 89 ? 6.956 6.938 1.350 1.00 95.00 89 GLY A O 1
ATOM 631 N N . THR A 1 90 ? 7.606 7.472 -0.739 1.00 96.75 90 THR A N 1
ATOM 632 C CA . THR A 1 90 ? 6.260 7.424 -1.326 1.00 96.75 90 THR A CA 1
ATOM 633 C C . THR A 1 90 ? 6.084 6.218 -2.244 1.00 96.75 90 THR A C 1
ATOM 635 O O . THR A 1 90 ? 6.925 5.971 -3.106 1.00 96.75 90 THR A O 1
ATOM 638 N N . LEU A 1 91 ? 4.968 5.501 -2.114 1.00 97.75 91 LEU A N 1
ATOM 639 C CA . LEU A 1 91 ? 4.471 4.560 -3.118 1.00 97.75 91 LEU A CA 1
ATOM 640 C C . LEU A 1 91 ? 3.276 5.184 -3.839 1.00 97.75 91 LEU A C 1
ATOM 642 O O . LEU A 1 91 ? 2.226 5.377 -3.230 1.00 97.75 91 LEU A O 1
ATOM 646 N N . ALA A 1 92 ? 3.420 5.466 -5.130 1.00 97.62 92 ALA A N 1
ATOM 647 C CA . ALA A 1 92 ? 2.348 5.961 -5.982 1.00 97.62 92 ALA A CA 1
ATOM 648 C C . ALA A 1 92 ? 1.746 4.820 -6.815 1.00 97.62 92 ALA A C 1
ATOM 650 O O . ALA A 1 92 ? 2.444 4.108 -7.538 1.00 97.62 92 ALA A O 1
ATOM 651 N N . LEU A 1 93 ? 0.430 4.653 -6.736 1.00 97.56 93 LEU A N 1
ATOM 652 C CA . LEU A 1 93 ? -0.318 3.612 -7.436 1.00 97.56 93 LEU A CA 1
ATOM 653 C C . LEU A 1 93 ? -1.003 4.223 -8.661 1.00 97.56 93 LEU A C 1
ATOM 655 O O . LEU A 1 93 ? -2.179 4.579 -8.626 1.00 97.56 93 LEU A O 1
ATOM 659 N N . ALA A 1 94 ? -0.244 4.371 -9.749 1.00 91.38 94 ALA A N 1
ATOM 660 C CA . ALA A 1 94 ? -0.685 5.085 -10.951 1.00 91.38 94 ALA A CA 1
ATOM 661 C C . ALA A 1 94 ? -1.819 4.378 -11.715 1.00 91.38 94 ALA A C 1
ATOM 663 O O . ALA A 1 94 ? -2.490 4.992 -12.545 1.00 91.38 94 ALA A O 1
ATOM 664 N N . VAL A 1 95 ? -2.041 3.089 -11.448 1.00 96.56 95 VAL A N 1
ATOM 665 C CA . VAL A 1 95 ? -3.051 2.271 -12.123 1.00 96.56 95 VAL A CA 1
ATOM 666 C C . VAL A 1 95 ? -3.856 1.441 -11.134 1.00 96.56 95 VAL A C 1
ATOM 668 O O . VAL A 1 95 ? -3.381 1.101 -10.054 1.00 96.56 95 VAL A O 1
ATOM 671 N N . SER A 1 96 ? -5.083 1.073 -11.509 1.00 97.50 96 SER A N 1
ATOM 672 C CA . SER A 1 96 ? -5.898 0.173 -10.683 1.00 97.50 96 SER A CA 1
ATOM 673 C C . SER A 1 96 ? -5.273 -1.221 -10.613 1.00 97.50 96 SER A C 1
ATOM 675 O O . SER A 1 96 ? -4.665 -1.668 -11.582 1.00 97.50 96 SER A O 1
ATOM 677 N N . HIS A 1 97 ? -5.457 -1.906 -9.482 1.00 96.62 97 HIS A N 1
ATOM 678 C CA . HIS A 1 97 ? -4.888 -3.236 -9.216 1.00 96.62 97 HIS A CA 1
ATOM 679 C C . HIS A 1 97 ? -3.346 -3.278 -9.172 1.00 96.62 97 HIS A C 1
ATOM 681 O O . HIS A 1 97 ? -2.743 -4.342 -9.263 1.00 96.62 97 HIS A O 1
ATOM 687 N N . ALA A 1 98 ? -2.694 -2.130 -8.967 1.00 97.50 98 ALA A N 1
ATOM 688 C CA . ALA A 1 98 ? -1.242 -2.035 -8.823 1.00 97.50 98 ALA A CA 1
ATOM 689 C C . ALA A 1 98 ? -0.695 -2.875 -7.649 1.00 97.50 98 ALA A C 1
ATOM 691 O O . ALA A 1 98 ? 0.401 -3.422 -7.752 1.00 97.50 98 ALA A O 1
ATOM 692 N N . LEU A 1 99 ? -1.460 -3.029 -6.561 1.00 97.56 99 LEU A N 1
ATOM 693 C CA . LEU A 1 99 ? -1.104 -3.889 -5.418 1.00 97.56 99 LEU A CA 1
ATOM 694 C C . LEU A 1 99 ? -1.423 -5.385 -5.626 1.00 97.56 99 LEU A C 1
ATOM 696 O O . LEU A 1 99 ? -1.228 -6.188 -4.714 1.00 97.56 99 LEU A O 1
ATOM 700 N N . GLY A 1 100 ? -1.958 -5.772 -6.788 1.00 97.31 100 GLY A N 1
ATOM 701 C CA . GLY A 1 100 ? -2.408 -7.136 -7.055 1.00 97.31 100 GLY A CA 1
ATOM 702 C C . GLY A 1 100 ? -3.369 -7.667 -5.988 1.00 97.31 100 GLY A C 1
ATOM 703 O O . GLY A 1 100 ? -4.397 -7.051 -5.700 1.00 97.31 100 GLY A O 1
ATOM 704 N N . ASN A 1 101 ? -3.017 -8.811 -5.393 1.00 97.81 101 ASN A N 1
ATOM 705 C CA . ASN A 1 101 ? -3.780 -9.482 -4.338 1.00 97.81 101 ASN A CA 1
ATOM 706 C C . ASN A 1 101 ? -3.060 -9.408 -2.980 1.00 97.81 101 ASN A C 1
ATOM 708 O O . ASN A 1 101 ? -3.093 -10.379 -2.220 1.00 97.81 101 ASN A O 1
ATOM 712 N N . THR A 1 102 ? -2.374 -8.294 -2.691 1.00 98.19 102 THR A N 1
ATOM 713 C CA . THR A 1 102 ? -1.550 -8.144 -1.481 1.00 98.19 102 THR A CA 1
ATOM 714 C C . THR A 1 102 ? -2.300 -8.575 -0.214 1.00 98.19 102 THR A C 1
ATOM 716 O O . THR A 1 102 ? -3.381 -8.069 0.104 1.00 98.19 102 THR A O 1
ATOM 719 N N . SER A 1 103 ? -1.725 -9.526 0.525 1.00 98.31 103 SER A N 1
ATOM 720 C CA . SER A 1 103 ? -2.361 -10.098 1.725 1.00 98.31 103 SER A CA 1
ATOM 721 C C . SER A 1 103 ? -2.291 -9.164 2.930 1.00 98.31 103 SER A C 1
ATOM 723 O O . SER A 1 103 ? -3.209 -9.128 3.747 1.00 98.31 103 SER A O 1
ATOM 725 N N . ALA A 1 104 ? -1.227 -8.373 3.016 1.00 98.44 104 ALA A N 1
ATOM 726 C CA . ALA A 1 104 ? -1.081 -7.296 3.980 1.00 98.44 104 ALA A CA 1
ATOM 727 C C . ALA A 1 104 ? -0.392 -6.102 3.319 1.00 98.44 104 ALA A C 1
ATOM 729 O O . ALA A 1 104 ? 0.400 -6.278 2.392 1.00 98.44 104 ALA A O 1
ATOM 730 N N . LEU A 1 105 ? -0.704 -4.900 3.783 1.00 98.69 105 LEU A N 1
ATOM 731 C CA . LEU A 1 105 ? -0.040 -3.663 3.403 1.00 98.69 105 LEU A CA 1
ATOM 732 C C . LEU A 1 105 ? 0.449 -2.976 4.678 1.00 98.69 105 LEU A C 1
ATOM 734 O O . LEU A 1 105 ? -0.363 -2.607 5.526 1.00 98.69 105 LEU A O 1
ATOM 738 N N . THR A 1 106 ? 1.764 -2.821 4.807 1.00 98.75 106 THR A N 1
ATOM 739 C CA . THR A 1 106 ? 2.403 -2.203 5.973 1.00 98.75 106 THR A CA 1
ATOM 740 C C . THR A 1 106 ? 3.041 -0.879 5.576 1.00 98.75 106 THR A C 1
ATOM 742 O O . THR A 1 106 ? 3.822 -0.833 4.626 1.00 98.75 106 THR A O 1
ATOM 745 N N . LEU A 1 107 ? 2.734 0.191 6.306 1.00 98.69 107 LEU A N 1
ATOM 746 C CA . LEU A 1 107 ? 3.323 1.517 6.127 1.00 98.69 107 LEU A CA 1
ATOM 747 C C . LEU A 1 107 ? 4.136 1.881 7.370 1.00 98.69 107 LEU A C 1
ATOM 749 O O . LEU A 1 107 ? 3.574 2.045 8.454 1.00 98.69 107 LEU A O 1
ATOM 753 N N . ALA A 1 108 ? 5.451 2.022 7.213 1.00 98.44 108 ALA A N 1
ATOM 754 C CA . ALA A 1 108 ? 6.329 2.518 8.269 1.00 98.44 108 ALA A CA 1
ATOM 755 C C . ALA A 1 108 ? 6.146 4.029 8.505 1.00 98.44 108 ALA A C 1
ATOM 757 O O . ALA A 1 108 ? 5.494 4.727 7.728 1.00 98.44 108 ALA A O 1
ATOM 758 N N . GLU A 1 109 ? 6.738 4.556 9.574 1.00 97.00 109 GLU A N 1
ATOM 759 C CA . GLU A 1 109 ? 6.758 5.998 9.844 1.00 97.00 109 GLU A CA 1
ATOM 760 C C . GLU A 1 109 ? 7.369 6.777 8.661 1.00 97.00 109 GLU A C 1
ATOM 762 O O . GLU A 1 109 ? 8.274 6.287 7.983 1.00 97.00 109 GLU A O 1
ATOM 767 N N . ASN A 1 110 ? 6.886 8.001 8.412 1.00 95.19 110 ASN A N 1
ATOM 768 C CA . ASN A 1 110 ? 7.334 8.871 7.315 1.00 95.19 110 ASN A CA 1
ATOM 769 C C . ASN A 1 110 ? 7.146 8.275 5.908 1.00 95.19 110 ASN A C 1
ATOM 771 O O . ASN A 1 110 ? 7.851 8.651 4.969 1.00 95.19 110 ASN A O 1
ATOM 775 N N . THR A 1 111 ? 6.196 7.353 5.749 1.00 97.88 111 THR A N 1
ATOM 776 C CA . THR A 1 111 ? 5.812 6.818 4.440 1.00 97.88 111 THR A CA 1
ATOM 777 C C . THR A 1 111 ? 4.519 7.431 3.930 1.00 97.88 111 THR A C 1
ATOM 779 O O . THR A 1 111 ? 3.637 7.804 4.710 1.00 97.88 111 THR A O 1
ATOM 782 N N . VAL A 1 112 ? 4.395 7.517 2.606 1.00 97.88 112 VAL A N 1
ATOM 783 C CA . VAL A 1 112 ? 3.178 7.979 1.937 1.00 97.88 112 VAL A CA 1
ATOM 784 C C . VAL A 1 112 ? 2.720 6.934 0.929 1.00 97.88 112 VAL A C 1
ATOM 786 O O . VAL A 1 112 ? 3.465 6.556 0.031 1.00 97.88 112 VAL A O 1
ATOM 789 N N . LEU A 1 113 ? 1.476 6.486 1.041 1.00 98.25 113 LEU A N 1
ATOM 790 C CA . LEU A 1 113 ? 0.800 5.751 -0.021 1.00 98.25 113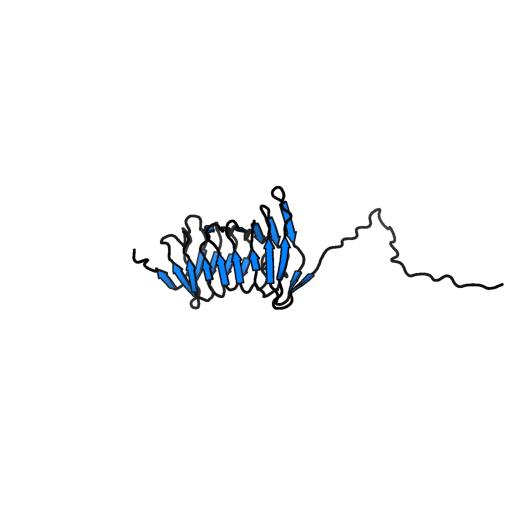 LEU A CA 1
ATOM 791 C C . LEU A 1 113 ? -0.106 6.712 -0.782 1.00 98.25 113 LEU A C 1
ATOM 793 O O . LEU A 1 113 ? -1.048 7.246 -0.197 1.00 98.25 113 LEU A O 1
ATOM 797 N N . ASP A 1 114 ? 0.144 6.903 -2.072 1.00 97.94 114 ASP A N 1
ATOM 798 C CA . ASP A 1 114 ? -0.702 7.713 -2.942 1.00 97.94 114 ASP A CA 1
ATOM 799 C C . ASP A 1 114 ? -1.487 6.834 -3.919 1.00 97.94 114 ASP A C 1
ATOM 801 O O . ASP A 1 114 ? -0.919 6.151 -4.773 1.00 97.94 114 ASP A O 1
ATOM 805 N N . VAL A 1 115 ? -2.812 6.841 -3.789 1.00 97.31 115 VAL A N 1
ATOM 806 C CA . VAL A 1 115 ? -3.717 6.033 -4.613 1.00 97.31 115 VAL A CA 1
ATOM 807 C C . VAL A 1 115 ? -3.993 6.696 -5.971 1.00 97.31 115 VAL A C 1
ATOM 809 O O . VAL A 1 115 ? -4.451 6.009 -6.882 1.00 97.31 115 VAL A O 1
ATOM 812 N N . GLN A 1 116 ? -3.699 7.991 -6.154 1.00 94.50 116 GLN A N 1
ATOM 813 C CA . GLN A 1 116 ? -3.733 8.674 -7.461 1.00 94.50 116 GLN A CA 1
ATOM 814 C C . GLN A 1 116 ? -5.030 8.458 -8.277 1.00 94.50 116 GLN A C 1
ATOM 816 O O . GLN A 1 116 ? -4.997 8.303 -9.498 1.00 94.50 116 GLN A O 1
ATOM 821 N N . GLY A 1 117 ? -6.196 8.395 -7.626 1.00 94.31 117 GLY A N 1
ATOM 822 C CA . GLY A 1 117 ? -7.475 8.186 -8.324 1.00 94.31 117 GLY A CA 1
ATOM 823 C C . GLY A 1 117 ? -7.756 6.738 -8.754 1.00 94.31 117 GLY A C 1
ATOM 824 O O . GLY A 1 117 ? -8.807 6.460 -9.332 1.00 94.31 117 GLY A O 1
ATOM 825 N N . SER A 1 118 ? -6.851 5.799 -8.474 1.00 97.31 118 SER A N 1
ATOM 826 C CA . SER A 1 118 ? -6.968 4.393 -8.869 1.00 97.31 118 SER A CA 1
ATOM 827 C C . SER A 1 118 ? -7.814 3.554 -7.897 1.00 97.31 118 SER A C 1
ATOM 829 O O . SER A 1 118 ? -8.183 3.998 -6.810 1.00 97.31 118 SER A O 1
ATOM 831 N N . THR A 1 119 ? -8.156 2.320 -8.289 1.00 98.06 119 THR A N 1
ATOM 832 C CA . THR A 1 119 ? -8.837 1.351 -7.413 1.00 98.06 119 THR A CA 1
ATOM 833 C C . THR A 1 119 ? -7.878 0.268 -6.940 1.00 98.06 119 THR A C 1
ATOM 835 O O . THR A 1 119 ? -7.279 -0.438 -7.751 1.00 98.06 119 THR A O 1
ATOM 838 N N . GLN A 1 120 ? -7.791 0.099 -5.624 1.00 98.44 120 GLN A N 1
ATOM 839 C CA . GLN A 1 120 ? -6.883 -0.826 -4.956 1.00 98.44 120 GLN A CA 1
ATOM 840 C C . GLN A 1 120 ? -7.618 -1.705 -3.949 1.00 98.44 120 GLN A C 1
ATOM 842 O O . GLN A 1 120 ? -8.658 -1.329 -3.393 1.00 98.44 120 GLN A O 1
ATOM 847 N N . SER A 1 121 ? -7.039 -2.874 -3.698 1.00 97.81 121 SER A N 1
ATOM 848 C CA . SER A 1 121 ? -7.469 -3.797 -2.658 1.00 97.81 121 SER A CA 1
ATOM 849 C C . SER A 1 121 ? -6.254 -4.270 -1.876 1.00 97.81 121 SER A C 1
ATOM 851 O O . SER A 1 121 ? -5.219 -4.565 -2.468 1.00 97.81 121 SER A O 1
ATOM 853 N N . ALA A 1 122 ? -6.396 -4.359 -0.562 1.00 98.12 122 ALA A N 1
ATOM 854 C CA . ALA A 1 122 ? -5.421 -4.959 0.331 1.00 98.12 122 ALA A CA 1
ATOM 855 C C . ALA A 1 122 ? -6.155 -5.823 1.358 1.00 98.12 122 ALA A C 1
ATOM 857 O O . ALA A 1 122 ? -7.307 -5.543 1.697 1.00 98.12 122 ALA A O 1
ATOM 858 N N . GLY A 1 123 ? -5.495 -6.873 1.842 1.00 98.31 123 GLY A N 1
ATOM 859 C CA . GLY A 1 123 ? -6.002 -7.672 2.951 1.00 98.31 123 GLY A CA 1
ATOM 860 C C . GLY A 1 123 ? -6.026 -6.880 4.253 1.00 98.31 123 GLY A C 1
ATOM 861 O O . GLY A 1 123 ? -6.954 -6.107 4.505 1.00 98.31 123 GLY A O 1
ATOM 862 N N . THR A 1 124 ? -5.015 -7.094 5.088 1.00 98.31 124 THR A N 1
ATOM 863 C CA . THR A 1 124 ? -4.817 -6.324 6.323 1.00 98.31 124 THR A CA 1
ATOM 864 C C . THR A 1 124 ? -4.042 -5.041 6.029 1.00 98.31 124 THR A C 1
ATOM 866 O O . THR A 1 124 ? -3.057 -5.078 5.294 1.00 98.31 124 THR A O 1
ATOM 869 N N . LEU A 1 125 ? -4.442 -3.912 6.613 1.00 98.44 125 LEU A N 1
ATOM 870 C CA . LEU A 1 125 ? -3.694 -2.654 6.541 1.00 98.44 125 LEU A CA 1
ATOM 871 C C . LEU A 1 125 ? -3.121 -2.295 7.912 1.00 98.44 125 LEU A C 1
ATOM 873 O O . LEU A 1 125 ? -3.880 -2.116 8.858 1.00 98.44 125 LEU A O 1
ATOM 877 N N . ASN A 1 126 ? -1.800 -2.152 7.995 1.00 98.31 126 ASN A N 1
ATOM 878 C CA . ASN A 1 126 ? -1.104 -1.709 9.200 1.0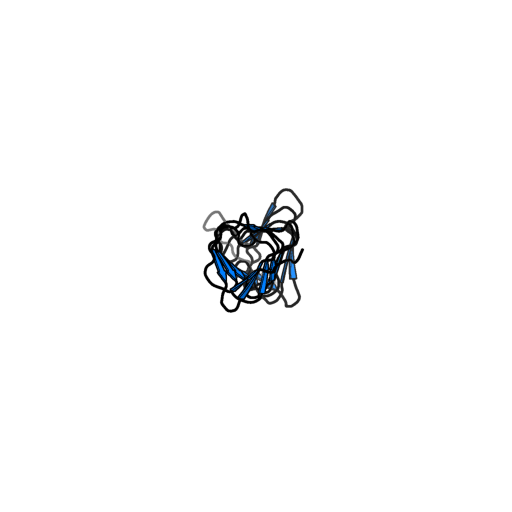0 98.31 126 ASN A CA 1
ATOM 879 C C . ASN A 1 126 ? -0.327 -0.431 8.894 1.00 98.31 126 ASN A C 1
ATOM 881 O O . ASN A 1 126 ? 0.565 -0.443 8.045 1.00 98.31 126 ASN A O 1
ATOM 885 N N . THR A 1 127 ? -0.643 0.671 9.564 1.00 98.06 127 THR A N 1
ATOM 886 C CA . THR A 1 127 ? 0.054 1.944 9.354 1.00 98.06 127 THR A CA 1
ATOM 887 C C . THR A 1 127 ? 0.623 2.456 10.662 1.00 98.06 127 THR A C 1
ATOM 889 O O . THR A 1 127 ? -0.062 2.443 11.678 1.00 98.06 127 THR A O 1
ATOM 892 N N . ALA A 1 128 ? 1.878 2.897 10.643 1.00 97.69 128 ALA A N 1
ATOM 893 C CA . ALA A 1 128 ? 2.514 3.514 11.797 1.00 97.69 128 ALA A CA 1
ATOM 894 C C . ALA A 1 128 ? 2.107 4.988 11.931 1.00 97.69 128 ALA A C 1
ATOM 896 O O . ALA A 1 128 ? 1.834 5.666 10.932 1.00 97.69 128 ALA A O 1
ATOM 897 N N . THR A 1 129 ? 2.152 5.518 13.153 1.00 95.56 129 THR A N 1
ATOM 898 C CA . THR A 1 129 ? 2.068 6.962 13.403 1.00 95.56 129 THR A CA 1
ATOM 899 C C . THR A 1 129 ? 3.077 7.707 12.527 1.00 95.56 129 THR A C 1
ATOM 901 O O . THR A 1 129 ? 4.204 7.255 12.351 1.00 95.56 129 THR A O 1
ATOM 904 N N . GLY A 1 130 ? 2.671 8.832 11.936 1.00 94.62 130 GLY A N 1
ATOM 905 C CA . GLY A 1 130 ? 3.514 9.611 11.018 1.00 94.62 130 GLY A CA 1
ATOM 906 C C . GLY A 1 130 ? 3.539 9.103 9.571 1.00 94.62 130 GLY A C 1
ATOM 907 O O . GLY A 1 130 ? 4.117 9.765 8.711 1.00 94.62 130 GLY A O 1
ATOM 908 N N . SER A 1 131 ? 2.898 7.970 9.266 1.00 97.62 131 SER A N 1
ATOM 909 C CA . SER A 1 131 ? 2.592 7.584 7.883 1.00 97.62 131 SER A CA 1
ATOM 910 C C . SER A 1 131 ? 1.320 8.268 7.369 1.00 97.62 131 SER A C 1
ATOM 912 O O . SER A 1 131 ? 0.495 8.761 8.150 1.00 97.62 131 SER A O 1
ATOM 914 N N . ARG A 1 132 ? 1.146 8.298 6.044 1.00 97.00 132 ARG A N 1
ATOM 915 C CA . ARG A 1 132 ? -0.021 8.896 5.387 1.00 97.00 132 ARG A CA 1
ATOM 916 C C . ARG A 1 132 ? -0.533 8.041 4.232 1.00 97.00 132 ARG A C 1
ATOM 918 O O . ARG A 1 132 ? 0.234 7.593 3.388 1.00 97.00 132 ARG A O 1
ATOM 925 N N . ILE A 1 133 ? -1.850 7.918 4.130 1.00 97.25 133 ILE A N 1
ATOM 926 C CA . ILE A 1 133 ? -2.547 7.446 2.933 1.00 97.25 133 ILE A CA 1
ATOM 927 C C . ILE A 1 133 ? -3.255 8.641 2.289 1.00 97.25 133 ILE A C 1
ATOM 929 O O . ILE A 1 133 ? -4.085 9.304 2.918 1.00 97.25 133 ILE A O 1
ATOM 933 N N . ASN A 1 134 ? -2.937 8.922 1.030 1.00 97.00 134 ASN A N 1
ATOM 934 C CA . ASN A 1 134 ? -3.655 9.867 0.184 1.00 97.00 134 ASN A CA 1
ATOM 935 C C . ASN A 1 134 ? -4.553 9.087 -0.781 1.00 97.00 134 ASN A C 1
ATOM 937 O O . ASN A 1 134 ? -4.065 8.373 -1.656 1.00 97.00 134 ASN A O 1
ATOM 941 N N . LEU A 1 135 ? -5.871 9.219 -0.635 1.00 96.00 135 LEU A N 1
ATOM 942 C CA . LEU A 1 135 ? -6.814 8.546 -1.527 1.00 96.00 135 LEU A CA 1
ATOM 943 C C . LEU A 1 135 ? -6.835 9.170 -2.930 1.00 96.00 135 LEU A C 1
ATOM 945 O O . LEU A 1 135 ? -7.149 8.470 -3.890 1.00 96.00 135 LEU A O 1
ATOM 949 N N . GLY A 1 136 ? -6.515 10.461 -3.078 1.00 94.25 136 GLY A N 1
ATOM 950 C CA . GLY A 1 136 ? -6.393 11.114 -4.390 1.00 94.25 136 GLY A CA 1
ATOM 951 C C . GLY A 1 136 ? -7.626 11.001 -5.305 1.00 94.25 136 GLY A C 1
ATOM 952 O O . GLY A 1 136 ? -7.486 11.023 -6.522 1.00 94.25 136 GLY A O 1
ATOM 953 N N . GLY A 1 137 ? -8.831 10.817 -4.757 1.00 94.19 137 GLY A N 1
ATOM 954 C CA . GLY A 1 137 ? -10.067 10.552 -5.514 1.00 94.19 137 GLY A CA 1
ATOM 955 C C . GLY A 1 137 ? -10.316 9.082 -5.858 1.00 94.19 137 GLY A C 1
ATOM 956 O O . GLY A 1 137 ? -11.342 8.762 -6.454 1.00 94.19 137 GLY A O 1
ATOM 957 N N . GLY A 1 138 ? -9.405 8.191 -5.479 1.00 96.56 138 GLY A N 1
ATOM 958 C CA . GLY A 1 138 ? -9.452 6.765 -5.763 1.00 96.56 138 GLY A CA 1
ATOM 959 C C . GLY A 1 138 ? -10.277 5.965 -4.763 1.00 96.56 138 GLY A C 1
ATOM 960 O O . GLY A 1 138 ? -11.004 6.499 -3.919 1.00 96.56 138 GLY A O 1
ATOM 961 N N . LYS A 1 139 ? -10.158 4.642 -4.860 1.00 97.38 139 LYS A N 1
ATOM 962 C CA . LYS A 1 139 ? -10.835 3.685 -3.986 1.00 97.38 139 LYS A CA 1
ATOM 963 C C . LYS A 1 139 ? -9.824 2.742 -3.351 1.00 97.38 139 LYS A C 1
ATOM 965 O O . LYS A 1 139 ? -9.132 2.023 -4.065 1.00 97.38 139 LYS A O 1
ATOM 970 N N . LEU A 1 140 ? -9.830 2.660 -2.026 1.00 97.62 140 LEU A N 1
ATOM 971 C CA . LEU A 1 140 ? -9.088 1.654 -1.270 1.00 97.62 140 LEU A CA 1
ATOM 972 C C . LEU A 1 140 ? -10.069 0.693 -0.593 1.00 97.62 140 LEU A C 1
ATOM 974 O O . LEU A 1 140 ? -10.970 1.125 0.125 1.00 97.62 140 LEU A O 1
ATOM 978 N N . THR A 1 141 ? -9.915 -0.607 -0.844 1.00 97.75 141 THR A N 1
ATOM 979 C CA . THR A 1 141 ? -10.697 -1.662 -0.181 1.00 97.75 141 THR A CA 1
ATOM 980 C C . THR A 1 141 ? -9.816 -2.473 0.756 1.00 97.75 141 THR A C 1
ATOM 982 O O . THR A 1 141 ? -8.789 -2.988 0.326 1.00 97.75 141 THR A O 1
ATOM 985 N N . LEU A 1 142 ? -10.242 -2.608 2.009 1.00 97.69 142 LEU A N 1
ATOM 986 C CA . LEU A 1 142 ? -9.635 -3.481 3.008 1.00 97.69 142 LEU A CA 1
ATOM 987 C C . LEU A 1 142 ? -10.503 -4.725 3.169 1.00 97.69 142 LEU A C 1
ATOM 989 O O . LEU A 1 142 ? -11.714 -4.614 3.401 1.00 97.69 142 LEU A O 1
ATOM 993 N N . THR A 1 143 ? -9.916 -5.907 3.009 1.00 97.75 143 THR A N 1
ATOM 994 C CA . THR A 1 143 ? -10.665 -7.174 3.043 1.00 97.75 143 THR A CA 1
ATOM 995 C C . THR A 1 143 ? -10.496 -7.953 4.339 1.00 97.75 143 THR A C 1
ATOM 997 O O . THR A 1 143 ? -11.268 -8.878 4.575 1.00 97.75 143 THR A O 1
ATOM 1000 N N . ALA A 1 144 ? -9.514 -7.600 5.173 1.00 97.12 144 ALA A N 1
ATOM 1001 C CA . ALA A 1 144 ? -9.214 -8.315 6.415 1.00 97.12 144 ALA A CA 1
ATOM 1002 C C . ALA A 1 144 ? -8.896 -7.390 7.608 1.00 97.12 144 ALA A C 1
ATOM 1004 O O . ALA A 1 144 ? -8.257 -7.821 8.566 1.00 97.12 144 ALA A O 1
ATOM 1005 N N . GLY A 1 145 ? -9.336 -6.131 7.567 1.00 95.69 145 GLY A N 1
ATOM 1006 C CA . GLY A 1 145 ? -9.195 -5.193 8.680 1.00 95.69 145 GLY A CA 1
ATOM 1007 C C . GLY A 1 145 ? -7.781 -4.624 8.861 1.00 95.69 145 GLY A C 1
ATOM 1008 O O . GLY A 1 145 ? -7.077 -4.366 7.882 1.00 95.69 145 GLY A O 1
ATOM 1009 N N . GLY A 1 146 ? -7.372 -4.409 10.115 1.00 96.56 146 GLY A N 1
ATOM 1010 C CA . GLY A 1 146 ? -6.018 -3.978 10.493 1.00 96.56 146 GLY A CA 1
ATOM 1011 C C . GLY A 1 146 ? -5.974 -2.825 11.498 1.00 96.56 146 GLY A C 1
ATOM 1012 O O . GLY A 1 146 ? -6.975 -2.516 12.140 1.00 96.56 146 GLY A O 1
ATOM 1013 N N . GLN A 1 147 ? -4.811 -2.193 11.640 1.00 96.25 147 GLN A N 1
ATOM 1014 C CA . GLN A 1 147 ? -4.600 -1.059 12.543 1.00 96.25 147 GLN A CA 1
ATOM 1015 C C . GLN A 1 147 ? -4.068 0.149 11.775 1.00 96.25 147 GLN A C 1
ATOM 1017 O O . GLN A 1 147 ? -3.049 0.074 11.091 1.00 96.25 147 GLN A O 1
ATOM 1022 N N . ILE A 1 148 ? -4.763 1.275 11.888 1.00 95.56 148 ILE A N 1
ATOM 1023 C CA . ILE A 1 148 ? -4.426 2.505 11.183 1.00 95.56 148 ILE A CA 1
ATOM 1024 C C . ILE A 1 148 ? -4.062 3.580 12.207 1.00 95.56 148 ILE A C 1
ATOM 1026 O O . ILE A 1 148 ? -4.945 4.252 12.746 1.00 95.56 148 ILE A O 1
ATOM 1030 N N . ASP A 1 149 ? -2.756 3.748 12.434 1.00 95.00 149 ASP A N 1
ATOM 1031 C CA . ASP A 1 149 ? -2.203 4.803 13.296 1.00 95.00 149 ASP A CA 1
ATOM 1032 C C . ASP A 1 149 ? -1.720 6.033 12.508 1.00 95.00 149 ASP A C 1
ATOM 1034 O O . ASP A 1 149 ? -1.554 7.125 13.052 1.00 95.00 149 ASP A O 1
ATOM 1038 N N . GLY A 1 150 ? -1.509 5.878 11.201 1.00 93.88 150 GLY A N 1
ATOM 1039 C CA . GLY A 1 150 ? -1.216 6.961 10.261 1.00 93.88 150 GLY A CA 1
ATOM 1040 C C . GLY A 1 150 ? -2.457 7.732 9.805 1.00 93.88 150 GLY A C 1
ATOM 1041 O O . GLY A 1 150 ? -3.591 7.286 9.977 1.00 93.88 150 GLY A O 1
ATOM 1042 N N . ALA A 1 151 ? -2.255 8.889 9.176 1.00 93.75 151 ALA A N 1
ATOM 1043 C CA . ALA A 1 151 ? -3.349 9.717 8.665 1.00 93.75 151 ALA A CA 1
ATOM 1044 C C . ALA A 1 151 ? -3.920 9.161 7.348 1.00 93.75 151 ALA A C 1
ATOM 1046 O O . ALA A 1 151 ? -3.164 8.805 6.445 1.00 93.75 151 ALA A O 1
ATOM 1047 N N . ILE A 1 152 ? -5.246 9.161 7.185 1.00 93.75 152 ILE A N 1
ATOM 1048 C CA . ILE A 1 152 ? -5.907 8.928 5.887 1.00 93.75 152 ILE A CA 1
ATOM 1049 C C . ILE A 1 152 ? -6.516 10.239 5.414 1.00 93.75 152 ILE A C 1
ATOM 1051 O O . ILE A 1 152 ? -7.186 10.925 6.181 1.00 93.75 152 ILE A O 1
ATOM 1055 N N . THR A 1 153 ? -6.288 10.592 4.153 1.00 94.19 153 THR A N 1
ATOM 1056 C CA . THR A 1 153 ? -6.583 11.931 3.639 1.00 94.19 153 THR A CA 1
ATOM 1057 C C . THR A 1 153 ? -7.083 11.929 2.203 1.00 94.19 153 THR A C 1
ATOM 1059 O O . THR A 1 153 ? -6.956 10.939 1.476 1.00 94.19 153 THR A O 1
ATOM 1062 N N . GLY A 1 154 ? -7.618 13.076 1.788 1.00 93.06 154 GLY A N 1
ATOM 1063 C CA . GLY A 1 154 ? -8.100 13.305 0.436 1.00 93.06 154 GLY A CA 1
ATOM 1064 C C . GLY A 1 154 ? -9.541 12.844 0.234 1.00 93.06 154 GLY A C 1
ATOM 1065 O O . GLY A 1 154 ? -10.236 12.406 1.154 1.00 93.06 154 GLY A O 1
ATOM 1066 N N . VAL A 1 155 ? -9.997 12.983 -1.007 1.00 93.38 155 VAL A N 1
ATOM 1067 C CA . VAL A 1 155 ? -11.319 12.537 -1.462 1.00 93.38 155 VAL A CA 1
ATOM 1068 C C . VAL A 1 155 ? -11.248 11.111 -2.005 1.00 93.38 155 VAL A C 1
ATOM 1070 O O . VAL A 1 155 ? -10.168 10.629 -2.335 1.00 93.38 155 VAL A O 1
ATOM 1073 N N . GLY A 1 156 ? -12.389 10.432 -2.135 1.00 94.00 156 GLY A N 1
ATOM 1074 C CA . GLY A 1 156 ? -12.452 9.101 -2.746 1.00 94.00 156 GLY A CA 1
ATOM 1075 C C . GLY A 1 156 ? -13.412 8.159 -2.034 1.00 94.00 156 GLY A C 1
ATOM 1076 O O . GLY A 1 156 ? -14.456 8.574 -1.534 1.00 94.00 156 GLY A O 1
ATOM 1077 N N . THR A 1 157 ? -13.074 6.874 -1.998 1.00 95.19 157 THR A N 1
ATOM 1078 C CA . THR A 1 157 ? -13.816 5.845 -1.262 1.00 95.19 157 THR A CA 1
ATOM 1079 C C . THR A 1 157 ? -12.870 4.998 -0.420 1.00 95.19 157 THR A C 1
ATOM 1081 O O . THR A 1 157 ? -11.921 4.423 -0.950 1.00 95.19 157 THR A O 1
ATOM 1084 N N . LEU A 1 158 ? -13.194 4.827 0.858 1.00 94.88 158 LEU A N 1
ATOM 1085 C CA . LEU A 1 158 ? -12.583 3.826 1.728 1.00 94.88 158 LEU A CA 1
ATOM 1086 C C . LEU A 1 158 ? -13.623 2.750 2.045 1.00 94.88 158 LEU A C 1
ATOM 1088 O O . LEU A 1 158 ? -14.712 3.053 2.532 1.00 94.88 158 LEU A O 1
ATOM 1092 N N . ASN A 1 159 ? -13.319 1.501 1.706 1.00 95.62 159 ASN A N 1
ATOM 1093 C CA . ASN A 1 159 ? -14.248 0.384 1.825 1.00 95.62 159 ASN A CA 1
ATOM 1094 C C . ASN A 1 159 ? -13.693 -0.690 2.761 1.00 95.62 159 ASN A C 1
ATOM 1096 O O . ASN A 1 159 ? -12.715 -1.354 2.428 1.00 95.62 159 ASN A O 1
ATOM 1100 N N . PHE A 1 160 ? -14.360 -0.907 3.883 1.00 95.62 160 PHE A N 1
ATOM 1101 C CA . PHE A 1 160 ? -14.101 -1.999 4.808 1.00 95.62 160 PHE A CA 1
ATOM 1102 C C . PHE A 1 160 ? -15.028 -3.158 4.447 1.00 95.62 160 PHE A C 1
ATOM 1104 O O . PHE A 1 160 ? -16.243 -3.062 4.593 1.00 95.62 160 PHE A O 1
ATOM 1111 N N . SER A 1 161 ? -14.470 -4.238 3.906 1.00 95.50 161 SER A N 1
ATOM 1112 C CA . SER A 1 161 ? -15.247 -5.384 3.406 1.00 95.50 161 SER A CA 1
ATOM 1113 C C . SER A 1 161 ? -15.156 -6.629 4.287 1.00 95.50 161 SER A C 1
ATOM 1115 O O . SER A 1 161 ? -16.009 -7.510 4.184 1.00 95.50 161 SER A O 1
ATOM 1117 N N . GLY A 1 162 ? -14.183 -6.689 5.195 1.00 94.44 162 GLY A N 1
ATOM 1118 C CA . GLY A 1 162 ? -14.078 -7.758 6.178 1.00 94.44 162 GLY A CA 1
ATOM 1119 C C . GLY A 1 162 ? -13.071 -7.449 7.279 1.00 94.44 162 GLY A C 1
ATOM 1120 O O . GLY A 1 162 ? -12.192 -6.603 7.098 1.00 94.44 162 GLY A O 1
ATOM 1121 N N . GLY A 1 163 ? -13.196 -8.171 8.393 1.00 95.19 163 GLY A N 1
ATOM 1122 C CA . GLY A 1 163 ? -12.315 -8.052 9.554 1.00 95.19 163 GLY A CA 1
ATOM 1123 C C . GLY A 1 163 ? -12.596 -6.814 10.406 1.00 95.19 163 GLY A C 1
ATOM 1124 O O . GLY A 1 163 ? -13.507 -6.039 10.126 1.00 95.19 163 GLY A O 1
ATOM 1125 N N . THR A 1 164 ? -11.796 -6.639 11.454 1.00 95.19 164 THR A N 1
ATOM 1126 C CA . THR A 1 164 ? -11.876 -5.481 12.349 1.00 95.19 164 THR A CA 1
ATOM 1127 C C . THR A 1 164 ? -10.774 -4.494 11.992 1.00 95.19 164 THR A C 1
ATOM 1129 O O . THR A 1 164 ? -9.599 -4.871 11.957 1.00 95.19 164 THR A O 1
ATOM 1132 N N . THR A 1 165 ? -11.135 -3.240 11.726 1.00 95.25 165 THR A N 1
ATOM 1133 C CA . THR A 1 165 ? -10.173 -2.145 11.594 1.00 95.25 165 THR A CA 1
ATOM 1134 C C . THR A 1 165 ? -10.220 -1.240 12.813 1.00 95.25 165 THR A C 1
ATOM 1136 O O . THR A 1 165 ? -11.273 -0.697 13.126 1.00 95.25 165 THR A O 1
ATOM 1139 N N . GLN A 1 166 ? -9.068 -1.009 13.437 1.00 94.44 166 GLN A N 1
ATOM 1140 C CA . GLN A 1 166 ? -8.884 0.033 14.444 1.00 94.44 166 GLN A CA 1
ATOM 1141 C C . GLN A 1 166 ? -8.342 1.302 13.783 1.00 94.44 166 GLN A C 1
ATOM 1143 O O . GLN A 1 166 ? -7.308 1.255 13.115 1.00 94.44 166 GLN A O 1
ATOM 1148 N N . LEU A 1 167 ? -9.024 2.431 13.967 1.00 91.62 167 LEU A N 1
ATOM 1149 C CA . LEU A 1 167 ? -8.519 3.760 13.616 1.00 91.62 167 LEU A CA 1
ATOM 1150 C C . LEU A 1 167 ? -8.159 4.505 14.897 1.00 91.62 167 LEU A C 1
ATOM 1152 O O . LEU A 1 167 ? -9.034 4.817 15.705 1.00 91.62 167 LEU A O 1
ATOM 1156 N N . THR A 1 168 ? -6.878 4.820 15.056 1.00 88.31 168 THR A N 1
ATOM 1157 C CA . THR A 1 168 ? -6.371 5.568 16.217 1.00 88.31 168 THR A CA 1
ATOM 1158 C C . THR A 1 168 ? -6.020 7.017 15.872 1.00 88.31 168 THR A C 1
ATOM 1160 O O . THR A 1 168 ? -5.940 7.865 16.759 1.00 88.31 168 THR A O 1
ATOM 1163 N N . SER A 1 169 ? -5.866 7.330 14.582 1.00 84.06 169 SER A N 1
ATOM 1164 C CA . SER A 1 169 ? -5.550 8.669 14.084 1.00 84.06 169 SER A CA 1
ATOM 1165 C C . SER A 1 169 ? -6.797 9.526 13.831 1.00 84.06 169 SER A C 1
ATOM 1167 O O . SER A 1 169 ? -7.905 9.016 13.632 1.00 84.06 169 SER A O 1
ATOM 1169 N N . SER A 1 170 ? -6.627 10.854 13.830 1.00 79.19 170 SER A N 1
ATOM 1170 C CA . SER A 1 170 ? -7.681 11.789 13.419 1.00 79.19 170 SER A CA 1
ATOM 1171 C C . SER A 1 170 ? -7.816 11.833 11.894 1.00 79.19 170 SER A C 1
ATOM 1173 O O . SER A 1 170 ? -6.831 11.843 11.154 1.00 79.19 170 SER A O 1
ATOM 1175 N N . GLY A 1 171 ? -9.055 11.889 11.410 1.00 79.69 171 GLY A N 1
ATOM 1176 C CA . GLY A 1 171 ? -9.397 11.908 9.991 1.00 79.69 171 GLY A CA 1
ATOM 1177 C C . GLY A 1 171 ? -9.682 13.307 9.447 1.00 79.69 171 GLY A C 1
ATOM 1178 O O . GLY A 1 171 ? -10.405 13.424 8.469 1.00 79.69 171 GLY A O 1
ATOM 1179 N N . ASN A 1 172 ? -9.171 14.387 10.049 1.00 81.25 172 ASN A N 1
ATOM 1180 C CA . ASN A 1 172 ? -9.583 15.768 9.722 1.00 81.25 172 ASN A CA 1
ATOM 1181 C C . ASN A 1 172 ? -9.436 16.153 8.234 1.00 81.25 172 ASN A C 1
ATOM 1183 O O . ASN A 1 172 ? -10.160 17.015 7.745 1.00 81.25 172 ASN A O 1
ATOM 1187 N N . GLU A 1 173 ? -8.524 15.504 7.507 1.00 87.25 173 GLU A N 1
ATOM 1188 C CA . GLU A 1 173 ? -8.293 15.715 6.070 1.00 87.25 173 GLU A CA 1
ATOM 1189 C C . GLU A 1 173 ? -8.967 14.655 5.175 1.00 87.25 173 GLU A C 1
ATOM 1191 O O . GLU A 1 173 ? -8.766 14.640 3.957 1.00 87.25 173 GLU A O 1
ATOM 1196 N N . LEU A 1 174 ? -9.747 13.743 5.757 1.00 91.19 174 LEU A N 1
ATOM 1197 C CA . LEU A 1 174 ? -10.491 12.711 5.046 1.00 91.19 174 LEU A CA 1
ATOM 1198 C C . LEU A 1 174 ? -11.848 13.256 4.592 1.00 91.19 174 LEU A C 1
ATOM 1200 O O . LEU A 1 174 ? -12.720 13.584 5.399 1.00 91.19 174 LEU A O 1
ATOM 1204 N N . MET A 1 175 ? -12.039 13.308 3.276 1.00 88.94 175 MET A N 1
ATOM 1205 C CA . MET A 1 175 ? -13.279 13.731 2.615 1.00 88.94 175 MET A CA 1
ATOM 1206 C C . MET A 1 175 ? -13.786 12.622 1.682 1.00 88.94 175 MET A C 1
ATOM 1208 O O . MET A 1 175 ? -14.163 12.862 0.533 1.00 88.94 175 MET A O 1
ATOM 1212 N N . ALA A 1 176 ? -13.730 11.375 2.147 1.00 90.62 176 ALA A N 1
ATOM 1213 C CA . ALA A 1 176 ? -14.054 10.195 1.355 1.00 90.62 176 ALA A CA 1
ATOM 1214 C C . ALA A 1 176 ? -15.412 9.598 1.729 1.00 90.62 176 ALA A C 1
ATOM 1216 O O . ALA A 1 176 ? -15.894 9.734 2.849 1.00 90.62 176 ALA A O 1
ATOM 1217 N N . GLN A 1 177 ? -16.018 8.872 0.798 1.00 92.19 177 GLN A N 1
ATOM 1218 C CA . GLN A 1 177 ? -17.131 7.995 1.120 1.00 92.19 177 GLN A CA 1
ATOM 1219 C C . GLN A 1 177 ? -16.613 6.777 1.888 1.00 92.19 177 GLN A C 1
ATOM 1221 O O . GLN A 1 177 ? -15.793 6.017 1.368 1.00 92.19 177 GLN A O 1
ATOM 1226 N N . ILE A 1 178 ? -17.125 6.565 3.095 1.00 92.56 178 ILE A N 1
ATOM 1227 C CA . ILE A 1 178 ? -16.791 5.409 3.924 1.00 92.56 178 ILE A CA 1
ATOM 1228 C C . ILE A 1 178 ? -17.868 4.346 3.736 1.00 92.56 178 ILE A C 1
ATOM 1230 O O . ILE A 1 178 ? -19.057 4.630 3.876 1.00 92.56 178 ILE A O 1
ATOM 1234 N N . ARG A 1 179 ? -17.470 3.122 3.399 1.00 93.00 179 ARG A N 1
ATOM 1235 C CA . ARG A 1 179 ? -18.368 1.966 3.292 1.00 93.00 179 ARG A CA 1
ATOM 1236 C C . ARG A 1 179 ? -17.900 0.876 4.238 1.00 93.00 179 ARG A C 1
ATOM 1238 O O . ARG A 1 179 ? -16.722 0.536 4.212 1.00 93.00 179 ARG A O 1
ATOM 1245 N N . ILE A 1 180 ? -18.806 0.327 5.037 1.00 93.12 180 ILE A N 1
ATOM 1246 C CA . ILE A 1 180 ? -18.517 -0.772 5.959 1.00 93.12 180 ILE A CA 1
ATOM 1247 C C . ILE A 1 180 ? -19.509 -1.901 5.655 1.00 93.12 180 ILE A C 1
ATOM 1249 O O . ILE A 1 180 ? -20.723 -1.749 5.796 1.00 93.12 180 ILE A O 1
ATOM 1253 N N . ALA A 1 181 ? -19.000 -3.026 5.159 1.00 92.44 181 ALA A N 1
ATOM 1254 C CA . ALA A 1 181 ? -19.801 -4.216 4.896 1.00 92.44 181 ALA A CA 1
ATOM 1255 C C . ALA A 1 181 ? -20.249 -4.873 6.210 1.00 92.44 181 ALA A C 1
ATOM 1257 O O . ALA A 1 181 ? -19.597 -4.722 7.235 1.00 92.44 181 ALA A O 1
ATOM 1258 N N . GLY A 1 182 ? -21.318 -5.675 6.181 1.00 88.56 182 GLY A N 1
ATOM 1259 C CA . GLY A 1 182 ? -21.808 -6.376 7.380 1.00 88.56 182 GLY A CA 1
ATOM 1260 C C . GLY A 1 182 ? -20.840 -7.416 7.967 1.00 88.56 182 GLY A C 1
ATOM 1261 O O . GLY A 1 182 ? -21.055 -7.886 9.074 1.00 88.56 182 GLY A O 1
ATOM 1262 N N . SER A 1 183 ? -19.790 -7.783 7.229 1.00 90.00 183 SER A N 1
ATOM 1263 C CA . SER A 1 183 ? -18.684 -8.646 7.667 1.00 90.00 183 SER A CA 1
ATOM 1264 C C . SER A 1 183 ? -17.483 -7.874 8.228 1.00 90.00 183 SER A C 1
ATOM 1266 O O . SER A 1 183 ? -16.454 -8.492 8.509 1.00 90.00 183 SER A O 1
ATOM 1268 N N . ALA A 1 184 ? -17.576 -6.546 8.324 1.00 93.56 184 ALA A N 1
ATOM 1269 C CA . ALA A 1 184 ? -16.511 -5.671 8.788 1.00 93.56 184 ALA A CA 1
ATOM 1270 C C . ALA A 1 184 ? -16.943 -4.879 10.025 1.00 93.56 184 ALA A C 1
ATOM 1272 O O . ALA A 1 184 ? -18.065 -4.377 10.084 1.00 93.56 184 ALA A O 1
ATOM 1273 N N . ASP A 1 185 ? -16.005 -4.706 10.949 1.00 92.06 185 ASP A N 1
ATOM 1274 C CA . ASP A 1 185 ? -16.136 -3.820 12.101 1.00 92.06 185 ASP A CA 1
ATOM 1275 C C . ASP A 1 185 ? -15.106 -2.695 11.994 1.00 92.06 185 ASP A C 1
ATOM 1277 O O . ASP A 1 185 ? -13.954 -2.930 11.621 1.00 92.06 185 ASP A O 1
ATOM 1281 N N . VAL A 1 186 ? -15.506 -1.472 12.342 1.00 91.12 186 VAL A N 1
ATOM 1282 C CA . VAL A 1 186 ? -14.583 -0.337 12.462 1.00 91.12 186 VAL A CA 1
ATOM 1283 C C . VAL A 1 186 ? -14.650 0.207 13.880 1.00 91.12 186 VAL A C 1
ATOM 1285 O O . VAL A 1 186 ? -15.692 0.697 14.317 1.00 91.12 186 VAL A O 1
ATOM 1288 N N . GLU A 1 187 ? -13.528 0.115 14.583 1.00 91.69 187 GLU A N 1
ATOM 1289 C CA . GLU A 1 187 ? -13.329 0.631 15.929 1.00 91.69 187 GLU A CA 1
ATOM 1290 C C . GLU A 1 187 ? -12.632 1.991 15.854 1.00 91.69 187 GLU A C 1
ATOM 1292 O O . GLU A 1 187 ? -11.532 2.116 15.312 1.00 91.69 187 GLU A O 1
ATOM 1297 N N . LEU A 1 188 ? -13.294 3.023 16.373 1.00 88.56 188 LEU A N 1
ATOM 1298 C CA . LEU A 1 188 ? -12.761 4.380 16.419 1.00 88.56 188 LEU A CA 1
ATOM 1299 C C . LEU A 1 188 ? -12.186 4.641 17.809 1.00 88.56 188 LEU A C 1
ATOM 1301 O O . LEU A 1 188 ? -12.930 4.648 18.792 1.00 88.56 188 LEU A O 1
ATOM 1305 N N . LEU A 1 189 ? -10.877 4.876 17.873 1.00 84.62 189 LEU A N 1
ATOM 1306 C CA . LEU A 1 189 ? -10.164 5.260 19.091 1.00 84.62 189 LEU A CA 1
ATOM 1307 C C . LEU A 1 189 ? -9.876 6.773 19.140 1.00 84.62 189 LEU A C 1
ATOM 1309 O O . LEU A 1 189 ? -9.466 7.282 20.182 1.00 84.62 189 LEU A O 1
ATOM 1313 N N . ALA A 1 190 ? -10.149 7.510 18.056 1.00 78.06 190 ALA A N 1
ATOM 1314 C CA . ALA A 1 190 ? -10.224 8.970 18.047 1.00 78.06 190 ALA A CA 1
ATOM 1315 C C . ALA A 1 190 ? -11.587 9.454 17.508 1.00 78.06 190 ALA A C 1
ATOM 1317 O O . ALA A 1 190 ? -12.149 8.891 16.570 1.00 78.06 190 ALA A O 1
ATOM 1318 N N . GLY A 1 191 ? -12.135 10.518 18.110 1.00 70.25 191 GLY A N 1
ATOM 1319 C CA . GLY A 1 191 ? -13.503 10.991 17.830 1.00 70.25 191 GLY A CA 1
ATOM 1320 C C . GLY A 1 191 ? -13.746 11.445 16.384 1.00 70.25 191 GLY A C 1
ATOM 1321 O O . GLY A 1 191 ? -14.848 11.274 15.873 1.00 70.25 191 GLY A O 1
ATOM 1322 N N . ASP A 1 192 ? -12.701 11.936 15.709 1.00 79.56 192 ASP A N 1
ATOM 1323 C CA . ASP A 1 192 ? -12.768 12.473 14.343 1.00 79.56 192 ASP A CA 1
ATOM 1324 C C . ASP A 1 192 ? -12.117 11.542 13.302 1.00 79.56 192 ASP A C 1
ATOM 1326 O O . ASP A 1 192 ? -11.793 11.965 12.193 1.00 79.56 192 ASP A O 1
ATOM 1330 N N . SER A 1 193 ? -11.883 10.267 13.635 1.00 81.06 193 SER A N 1
ATOM 1331 C CA . SER A 1 193 ? -11.155 9.304 12.789 1.00 81.06 193 SER A CA 1
ATOM 1332 C C . SER A 1 193 ? -11.729 9.119 11.376 1.00 81.06 193 SER A C 1
ATOM 1334 O O . SER A 1 193 ? -10.985 8.827 10.443 1.00 81.06 193 SER A O 1
ATOM 1336 N N . LEU A 1 194 ? -13.037 9.314 11.184 1.00 82.56 194 LEU A N 1
ATOM 1337 C CA . LEU A 1 194 ? -13.690 9.188 9.872 1.00 82.56 194 LEU A CA 1
ATOM 1338 C C . LEU A 1 194 ? -13.746 10.504 9.072 1.00 82.56 194 LEU A C 1
ATOM 1340 O O . LEU A 1 194 ? -14.181 10.504 7.917 1.00 82.56 194 LEU A O 1
ATOM 1344 N N . GLY A 1 195 ? -13.291 11.612 9.660 1.00 84.56 195 GLY A N 1
ATOM 1345 C CA . GLY A 1 195 ? -13.250 12.916 9.010 1.00 84.56 195 GLY A CA 1
ATOM 1346 C C . GLY A 1 195 ? -14.613 13.488 8.645 1.00 84.56 195 GLY A C 1
ATOM 1347 O O . GLY A 1 195 ? -15.621 13.244 9.302 1.00 84.56 195 GLY A O 1
ATOM 1348 N N . SER A 1 196 ? -14.635 14.256 7.554 1.00 81.19 196 SER A N 1
ATOM 1349 C CA . SER A 1 196 ? -15.856 14.863 6.993 1.00 81.19 196 SER A CA 1
ATOM 1350 C C . SER A 1 196 ? -16.530 13.978 5.934 1.00 81.19 196 SER A C 1
ATOM 1352 O O . SER A 1 196 ? -17.375 14.440 5.166 1.00 81.19 196 SER A O 1
ATOM 1354 N N . GLY A 1 197 ? -16.112 12.714 5.838 1.00 74.69 197 GLY A N 1
ATOM 1355 C CA . GLY A 1 197 ? -16.615 11.745 4.876 1.00 74.69 197 GLY A CA 1
ATOM 1356 C C . GLY A 1 197 ? -18.048 11.291 5.153 1.00 74.69 197 GLY A C 1
ATOM 1357 O O . GLY A 1 197 ? -18.462 11.129 6.298 1.00 74.69 197 GLY A O 1
ATOM 1358 N N . ALA A 1 198 ? -18.818 11.025 4.095 1.00 74.25 198 ALA A N 1
ATOM 1359 C CA . ALA A 1 198 ? -20.138 10.417 4.239 1.00 74.25 198 ALA A CA 1
ATOM 1360 C C . ALA A 1 198 ? -20.002 8.913 4.525 1.00 74.25 198 ALA A C 1
ATOM 1362 O O . ALA A 1 198 ? -19.426 8.177 3.718 1.00 74.25 198 ALA A O 1
ATOM 1363 N N . VAL A 1 199 ? -20.572 8.442 5.636 1.00 77.06 199 VAL A N 1
ATOM 1364 C CA . VAL A 1 199 ? -20.608 7.015 5.986 1.00 77.06 199 VAL A CA 1
ATOM 1365 C C . VAL A 1 199 ? -21.858 6.371 5.388 1.00 77.06 199 VAL A C 1
ATOM 1367 O O . VAL A 1 199 ? -22.985 6.768 5.676 1.00 77.06 199 VAL A O 1
ATOM 1370 N N . CYS A 1 200 ? -21.674 5.372 4.531 1.00 68.19 200 CYS A N 1
ATOM 1371 C CA . CYS A 1 200 ? -22.744 4.603 3.909 1.00 68.19 200 CYS A CA 1
ATOM 1372 C C . CYS A 1 200 ? -22.698 3.158 4.425 1.00 68.19 200 CYS A C 1
ATOM 1374 O O . CYS A 1 200 ? -21.908 2.355 3.931 1.00 68.19 200 CYS A O 1
ATOM 1376 N N . SER A 1 201 ? -23.595 2.848 5.372 1.00 60.78 201 SER A N 1
ATOM 1377 C CA . SER A 1 201 ? -23.836 1.539 6.021 1.00 60.78 201 SER A CA 1
ATOM 1378 C C . SER A 1 201 ? -22.671 0.922 6.818 1.00 60.78 201 SER A C 1
ATOM 1380 O O . SER A 1 201 ? -21.513 1.093 6.450 1.00 60.78 201 SER A O 1
ATOM 1382 N N . GLY A 1 202 ? -23.027 0.190 7.888 1.00 58.44 202 GLY A N 1
ATOM 1383 C CA . GLY A 1 202 ? -22.177 -0.696 8.700 1.00 58.44 202 GLY A CA 1
ATOM 1384 C C . GLY A 1 202 ? -22.198 -0.408 10.208 1.00 58.44 202 GLY A C 1
ATOM 1385 O O . GLY A 1 202 ? -22.867 0.524 10.658 1.00 58.44 202 GLY A O 1
ATOM 1386 N N . GLN A 1 203 ? -21.504 -1.245 10.986 1.00 66.19 203 GLN A N 1
ATOM 1387 C CA . GLN A 1 203 ? -21.384 -1.128 12.441 1.00 66.19 203 GLN A CA 1
ATOM 1388 C C . GLN A 1 203 ? -20.123 -0.323 12.783 1.00 66.19 203 G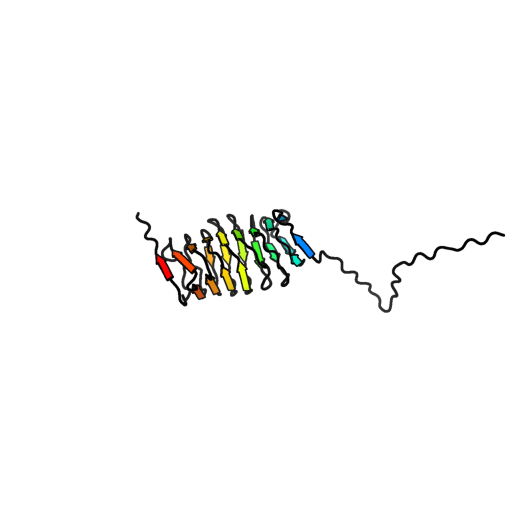LN A C 1
ATOM 1390 O O . GLN A 1 203 ? -19.004 -0.757 12.524 1.00 66.19 203 GLN A O 1
ATOM 1395 N N . VAL A 1 204 ? -20.313 0.873 13.342 1.00 74.56 204 VAL A N 1
ATOM 1396 C CA . VAL A 1 204 ? -19.226 1.693 13.893 1.00 74.56 204 VAL A CA 1
ATOM 1397 C C . VAL A 1 204 ? -19.211 1.486 15.399 1.00 74.56 204 VAL A C 1
ATOM 1399 O O . VAL A 1 204 ? -20.222 1.715 16.066 1.00 74.56 204 VAL A O 1
ATOM 1402 N N . ILE A 1 205 ? -18.074 1.052 15.930 1.00 76.94 205 ILE A N 1
ATOM 1403 C CA . ILE A 1 205 ? -17.869 0.856 17.362 1.00 76.94 205 ILE A CA 1
ATOM 1404 C C . ILE A 1 205 ? -17.059 2.051 17.864 1.00 76.94 205 ILE A C 1
ATOM 1406 O O . ILE A 1 205 ? -15.922 2.259 17.448 1.00 76.94 205 ILE A O 1
ATOM 1410 N N . LEU A 1 206 ? -17.645 2.860 18.748 1.00 68.75 206 LEU A N 1
ATOM 1411 C CA . LEU A 1 206 ? -16.877 3.858 19.492 1.00 68.75 206 LEU A CA 1
ATOM 1412 C C . LEU A 1 206 ? -16.245 3.160 20.693 1.00 68.75 206 LEU A C 1
ATOM 1414 O O . LEU A 1 206 ? -16.955 2.743 21.611 1.00 68.75 206 LEU A O 1
ATOM 1418 N N . ALA A 1 207 ? -14.921 3.052 20.693 1.00 61.81 207 ALA A N 1
ATOM 1419 C CA . ALA A 1 207 ? -14.192 2.646 21.879 1.00 61.81 207 ALA A CA 1
ATOM 1420 C C . ALA A 1 207 ? -14.070 3.866 22.797 1.00 61.81 207 ALA A C 1
ATOM 1422 O O . ALA A 1 207 ? -13.350 4.822 22.510 1.00 61.81 207 ALA A O 1
ATOM 1423 N N . THR A 1 208 ? -14.805 3.869 23.908 1.00 46.97 208 THR A N 1
ATOM 1424 C CA . THR A 1 208 ? -14.593 4.870 24.955 1.00 46.97 208 THR A CA 1
ATOM 1425 C C . THR A 1 208 ? -13.223 4.617 25.576 1.00 46.97 208 THR A C 1
ATOM 1427 O O . THR A 1 208 ? -13.057 3.669 26.343 1.00 46.97 208 THR A O 1
ATOM 1430 N N . VAL A 1 209 ? -12.239 5.466 25.273 1.00 45.97 209 VAL A N 1
ATOM 1431 C CA . VAL A 1 209 ? -10.998 5.525 26.050 1.00 45.97 209 VAL A CA 1
ATOM 1432 C C . VAL A 1 209 ? -11.380 6.063 27.428 1.00 45.97 209 VAL A C 1
ATOM 1434 O O . VAL A 1 209 ? -11.672 7.249 27.580 1.00 45.97 209 VAL A O 1
ATOM 1437 N N . LEU A 1 210 ? -11.458 5.182 28.427 1.00 37.03 210 LEU A N 1
ATOM 1438 C CA . LEU A 1 210 ? -11.474 5.597 29.827 1.00 37.03 210 LEU A CA 1
ATOM 1439 C C . LEU A 1 210 ? -10.155 6.340 30.076 1.00 37.03 210 LEU A C 1
ATOM 1441 O O . LEU A 1 210 ? -9.093 5.718 30.057 1.00 37.03 210 LEU A O 1
ATOM 1445 N N . GLN A 1 211 ? -10.236 7.665 30.214 1.00 40.09 211 GLN A N 1
ATOM 1446 C CA . GLN A 1 211 ? -9.150 8.479 30.764 1.00 40.09 211 GLN A CA 1
ATOM 1447 C C . GLN A 1 211 ? -8.970 8.179 32.252 1.00 40.09 211 GLN A C 1
ATOM 1449 O O . GLN A 1 211 ? -10.001 7.966 32.934 1.00 40.09 211 GLN A O 1
#

Organism: NCBI:txid656417

Secondary structure (DSSP, 8-state):
----------------SSS---------EEEEPTT-EEEEEPPSSTT-EEEE-SEEEES-EEEEEEEEEEEEE--TT----S-EEEEEEEEEE-STTTTTT-SEEEE-TTEEEE-TT-EEEESEEEE-TT-EEE-TT-EEEESS-EEE-SEEEEEEEEEE-SEEEEE-S--TTEEEEEEE-TTEEEEESSTTTTTTPPEESSEEEE-----

Sequence (211 aa):
MVMRPGKERGGLKLAKKDNSLGVAWGLQRVTLDLGKALALTVPSGSQQTADFDAILDGAGGVSLDAGSGTLVFGNVSNSYSGPTDLKSGTLALAVSHALGNTSALTLAENTVLDVQGSTQSAGTLNTATGSRINLGGGKLTLTAGGQIDGAITGVGTLNFSGGTTQLTSSGNELMAQIRIAGSADVELLAGDSLGSGAVCSGQVILATVLQ

pLDDT: mean 86.59, std 15.85, range [36.88, 98.75]

Foldseek 3Di:
DDDDDDDPDDDDDDDPPDDDDDDDDDAAADEAEAPDEAEDAADDDPADEAEDAHAYDYAHYYEYHDAQYEYEQDYQRHAYAEAYEDAEHEYEDCEACSVHNHAEYEAEAHYEYEPLQYEYEYEEYHYDANYEYECNQHEYEYQAAYEANYEYADEHEYEDNAHEHEQQDAHQRYAYEYEYHQRYEYEYNDPRRNHNYHYDDDHYHYDPPPD

InterPro domains:
  IPR013425 Autotransporter-associated beta strand repeat [PF12951] (66-93)
  IPR013425 Autotransporter-associated beta strand repeat [TIGR02601] (67-93)